Protein AF-A0A4V5NL14-F1 (afdb_monomer)

Solvent-accessible surface area (backbone atoms only — not comparable to full-atom values): 10496 Å² total; per-residue (Å²): 114,67,67,58,53,54,49,48,46,49,54,73,48,62,71,91,40,89,54,54,44,83,67,44,75,57,70,39,48,72,40,75,47,45,22,31,80,62,39,44,79,27,84,90,42,71,53,60,59,36,52,40,50,52,52,39,51,53,26,52,73,70,76,41,82,57,61,88,47,50,68,56,53,48,44,54,74,69,48,73,92,47,50,46,70,46,73,37,75,54,94,54,35,40,35,40,35,39,47,79,12,32,29,41,39,33,60,68,46,65,69,52,50,50,54,52,34,53,54,40,44,49,53,48,50,54,51,45,61,75,70,46,67,96,83,70,68,88,65,86,77,71,76,89,60,100,59,75,62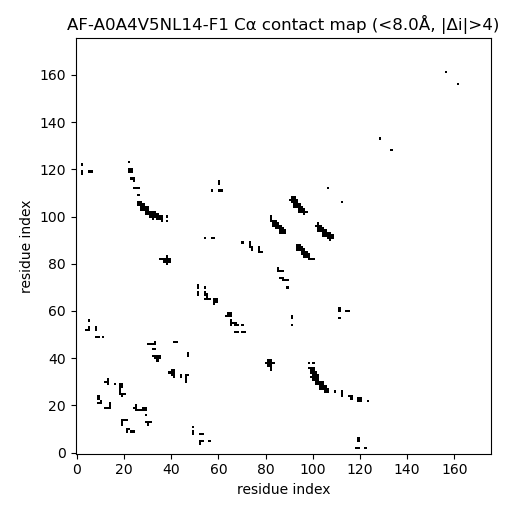,92,64,74,81,78,75,77,72,54,66,73,57,50,51,50,55,56,68,69,54,79,74,65,89,82,80,128

Secondary structure (DSSP, 8-state):
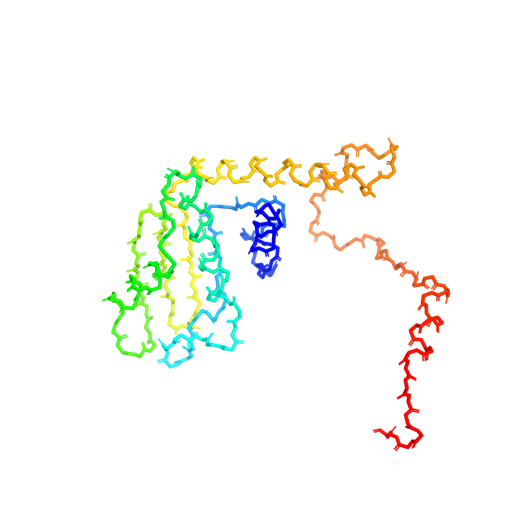-HHHHHHHHHHTS-TTSTT--SSS--SEEEETTSB-TTSSB-TTSTHHHHHHHHHHHHHHHTTPPP-TTHHHHHHHHH--SSS--EEEE-SSEEEEE-TTS-EEEEES-HHHHHHHHHHHHHHHHHHHHHHS-TT--GGGGS---SSPPSS----PPPHHHHHHHHHH----TT--

pLDDT: mean 74.05, std 17.36, range [26.61, 95.94]

InterPro domains:
  IPR031339 Domain of unknown function DUF4942 [PF13708] (1-126)

Foldseek 3Di:
DLLVLLLCLLCPADPVDPCRDSQAHGQKGKQPQCDALFRHGDPVDCSLVSVQSVQCLLCVLVVHHRDRCPVVVQQVVQDDGGQAWTWGDDPFWIWIAHSNRMIMTGGPCVVSRVVSSVSSCVVVVVVCVVVDDPPDDPCVPPDPDPDDDPDPPPDPDPPVVVVVVVVVPPDDPDDD

Radius of gyration: 20.67 Å; Cα contacts (8 Å, |Δi|>4): 199; chains: 1; bounding box: 42×52×48 Å

Sequence (176 aa):
IFLRGLARAFSSLDRRFKSHDGFKVGSRIILDRLMSDMGTWNHRSDVEGALIDIERIFAMFDGEQPSPGGLRRAIEANRGWGARQSETETRYFKVRIFKNGNAHLWMQRPELVRKVNLKLAAYYGDALADAAPADCGPDIFKTRSNVPAKDLAFYPTPAAVAELALKELYCRSGMR

Mean predicted aligned error: 13.79 Å

Structure (mmCIF, N/CA/C/O backbone):
data_AF-A0A4V5NL14-F1
#
_entry.id   AF-A0A4V5NL14-F1
#
loop_
_atom_site.group_PDB
_atom_site.id
_atom_site.type_symbol
_atom_site.label_atom_id
_atom_site.label_alt_id
_atom_site.label_comp_id
_atom_site.label_asym_id
_atom_site.label_entity_id
_atom_site.label_seq_id
_atom_site.pdbx_PDB_ins_code
_atom_site.Cartn_x
_atom_site.Cartn_y
_atom_site.Cartn_z
_atom_site.occupancy
_atom_site.B_iso_or_equiv
_atom_site.auth_seq_id
_atom_site.auth_comp_id
_atom_site.auth_asym_id
_atom_site.auth_atom_id
_atom_site.pdbx_PDB_model_num
ATOM 1 N N . ILE A 1 1 ? -19.608 0.758 1.348 1.00 56.03 1 ILE A N 1
ATOM 2 C CA . ILE A 1 1 ? -18.706 0.689 0.162 1.00 56.03 1 ILE A CA 1
ATOM 3 C C . ILE A 1 1 ? -17.245 0.981 0.541 1.00 56.03 1 ILE A C 1
ATOM 5 O O . ILE A 1 1 ? -16.398 0.136 0.286 1.00 56.03 1 ILE A O 1
ATOM 9 N N . PHE A 1 2 ? -16.945 2.099 1.217 1.00 62.44 2 PHE A N 1
ATOM 10 C CA . PHE A 1 2 ? -15.578 2.499 1.611 1.00 62.44 2 PHE A CA 1
ATOM 11 C C . PHE A 1 2 ? -14.801 1.467 2.458 1.00 62.44 2 PHE A C 1
ATOM 13 O O . PHE A 1 2 ? -13.698 1.085 2.081 1.00 62.44 2 PHE A O 1
ATOM 20 N N . LEU A 1 3 ? -15.384 0.953 3.552 1.00 67.12 3 LEU A N 1
ATOM 21 C CA . LEU A 1 3 ? -14.726 -0.043 4.422 1.00 67.12 3 LEU A CA 1
ATOM 22 C C . LEU A 1 3 ? -14.395 -1.355 3.695 1.00 67.12 3 LEU A C 1
ATOM 24 O O . LEU A 1 3 ? -13.393 -1.993 3.992 1.00 67.12 3 LEU A O 1
ATOM 28 N N . ARG A 1 4 ? -15.191 -1.724 2.687 1.00 67.56 4 ARG A N 1
ATOM 29 C CA . ARG A 1 4 ? -14.941 -2.906 1.854 1.00 67.56 4 ARG A CA 1
ATOM 30 C C . ARG A 1 4 ? -13.733 -2.704 0.941 1.00 67.56 4 ARG A C 1
ATOM 32 O O . ARG A 1 4 ? -12.944 -3.624 0.774 1.00 67.56 4 ARG A O 1
ATOM 39 N N . GLY A 1 5 ? -13.573 -1.502 0.379 1.00 67.06 5 GLY A N 1
ATOM 40 C CA . GLY A 1 5 ? -12.378 -1.123 -0.384 1.00 67.06 5 GLY A CA 1
ATOM 41 C C . GLY A 1 5 ? -11.128 -1.066 0.497 1.00 67.06 5 GLY A C 1
ATOM 42 O O . GLY A 1 5 ? -10.081 -1.564 0.102 1.00 67.06 5 GLY A O 1
ATOM 43 N N . LEU A 1 6 ? -11.273 -0.552 1.722 1.00 69.19 6 LEU A N 1
ATOM 44 C CA . LEU A 1 6 ? -10.237 -0.556 2.756 1.00 69.19 6 LEU A CA 1
ATOM 45 C C . LEU A 1 6 ? -9.776 -1.979 3.090 1.00 69.19 6 LEU A C 1
ATOM 47 O O . LEU A 1 6 ? -8.592 -2.286 2.988 1.00 69.19 6 LEU A O 1
ATOM 51 N N . ALA A 1 7 ? -10.718 -2.855 3.442 1.00 69.44 7 ALA A N 1
ATOM 52 C CA . ALA A 1 7 ? -10.438 -4.249 3.754 1.00 69.44 7 ALA A CA 1
ATOM 53 C C . ALA A 1 7 ? -9.808 -4.970 2.556 1.00 69.44 7 ALA A C 1
ATOM 55 O O . ALA A 1 7 ? -8.785 -5.621 2.730 1.00 69.44 7 ALA A O 1
ATOM 56 N N . ARG A 1 8 ? -10.342 -4.778 1.339 1.00 75.00 8 ARG A N 1
ATOM 57 C CA . ARG A 1 8 ? -9.808 -5.380 0.108 1.00 75.00 8 ARG A CA 1
ATOM 58 C C . ARG A 1 8 ? -8.362 -4.968 -0.166 1.00 75.00 8 ARG A C 1
ATOM 60 O O . ARG A 1 8 ? -7.552 -5.838 -0.462 1.00 75.00 8 ARG A O 1
ATOM 67 N N . ALA A 1 9 ? -8.040 -3.678 -0.046 1.00 71.44 9 ALA A N 1
ATOM 68 C CA . ALA A 1 9 ? -6.697 -3.161 -0.311 1.00 71.44 9 ALA A CA 1
ATOM 69 C C . ALA A 1 9 ? -5.638 -3.757 0.633 1.00 71.44 9 ALA A C 1
ATOM 71 O O . ALA A 1 9 ? -4.504 -3.995 0.224 1.00 71.44 9 ALA A O 1
ATOM 72 N N . PHE A 1 10 ? -6.001 -4.031 1.891 1.00 71.44 10 PHE A N 1
ATOM 73 C CA . PHE A 1 10 ? -5.085 -4.647 2.856 1.00 71.44 10 PHE A CA 1
ATOM 74 C C . PHE A 1 10 ? -5.111 -6.180 2.827 1.00 71.44 10 PHE A C 1
ATOM 76 O O . PHE A 1 10 ? -4.067 -6.812 3.019 1.00 71.44 10 PHE A O 1
ATOM 83 N N . SER A 1 11 ? -6.262 -6.797 2.550 1.00 68.19 11 SER A N 1
ATOM 84 C CA . SER A 1 11 ? -6.387 -8.253 2.440 1.00 68.19 11 SER A CA 1
ATOM 85 C C . SER A 1 11 ? -5.692 -8.796 1.191 1.00 68.19 11 SER A C 1
ATOM 87 O O . SER A 1 11 ? -5.198 -9.917 1.223 1.00 68.19 11 SER A O 1
ATOM 89 N N . SER A 1 12 ? -5.605 -8.006 0.113 1.00 69.38 12 SER A N 1
ATOM 90 C CA . SER A 1 12 ? -4.882 -8.378 -1.111 1.00 69.38 12 SER A CA 1
ATOM 91 C C . SER A 1 12 ? -3.358 -8.317 -0.972 1.00 69.38 12 SER A C 1
ATOM 93 O O . SER A 1 12 ? -2.648 -8.737 -1.883 1.00 69.38 12 SER A O 1
ATOM 95 N N . LEU A 1 13 ? -2.830 -7.790 0.140 1.00 73.19 13 LEU A N 1
ATOM 96 C CA . LEU A 1 13 ? -1.388 -7.754 0.373 1.00 73.19 13 LEU A CA 1
ATOM 97 C C . LEU A 1 13 ? -0.829 -9.163 0.589 1.00 73.19 13 LEU A C 1
ATOM 99 O O . LEU A 1 13 ? -1.378 -9.958 1.357 1.00 73.19 13 LEU A O 1
ATOM 103 N N . ASP A 1 14 ? 0.316 -9.431 -0.036 1.00 67.62 14 ASP A N 1
ATOM 104 C CA . ASP A 1 14 ? 0.961 -10.742 -0.049 1.00 67.62 14 ASP A CA 1
ATOM 105 C C . ASP A 1 14 ? 1.315 -11.233 1.364 1.00 67.62 14 ASP A C 1
ATOM 107 O O . ASP A 1 14 ? 2.183 -10.688 2.048 1.00 67.62 14 ASP A O 1
ATOM 111 N N . ARG A 1 15 ? 0.652 -12.301 1.805 1.00 72.50 15 ARG A N 1
ATOM 112 C CA . ARG A 1 15 ? 0.773 -12.848 3.161 1.00 72.50 15 ARG A CA 1
ATOM 113 C C . ARG A 1 15 ? 2.143 -13.459 3.471 1.00 72.50 15 ARG A C 1
ATOM 115 O O . ARG A 1 15 ? 2.426 -13.705 4.640 1.00 72.50 15 ARG A O 1
ATOM 122 N N . ARG A 1 16 ? 3.011 -13.669 2.473 1.00 70.75 16 ARG A N 1
ATOM 123 C CA . ARG A 1 16 ? 4.385 -14.166 2.684 1.00 70.75 16 ARG A CA 1
ATOM 124 C C . ARG A 1 16 ? 5.243 -13.188 3.492 1.00 70.75 16 ARG A C 1
ATOM 126 O O . ARG A 1 16 ? 6.238 -13.588 4.094 1.00 70.75 16 ARG A O 1
ATOM 133 N N . PHE A 1 17 ? 4.873 -11.908 3.535 1.00 58.75 17 PHE A N 1
ATOM 134 C CA . PHE A 1 17 ? 5.612 -10.898 4.282 1.00 58.75 17 PHE A CA 1
ATOM 135 C C . PHE A 1 17 ? 5.110 -10.754 5.720 1.00 58.75 17 PHE A C 1
ATOM 137 O O . PHE A 1 17 ? 3.965 -10.385 5.960 1.00 58.75 17 PHE A O 1
ATOM 144 N N . LYS A 1 18 ? 6.017 -10.911 6.695 1.00 61.91 18 LYS A N 1
ATOM 145 C CA . LYS A 1 18 ? 5.731 -10.773 8.140 1.00 61.91 18 LYS A CA 1
ATOM 146 C C . LYS A 1 18 ? 5.087 -9.433 8.533 1.00 61.91 18 LYS A C 1
ATOM 148 O O . LYS A 1 18 ? 4.412 -9.353 9.555 1.00 61.91 18 LYS A O 1
ATOM 153 N N . SER A 1 19 ? 5.330 -8.369 7.765 1.00 59.47 19 SER A N 1
ATOM 154 C CA . SER A 1 19 ? 4.749 -7.040 8.003 1.00 59.47 19 SER A CA 1
ATOM 155 C C . SER A 1 19 ? 3.276 -6.934 7.610 1.00 59.47 19 SER A C 1
ATOM 157 O O . SER A 1 19 ? 2.628 -5.958 7.979 1.00 59.47 19 SER A O 1
ATOM 159 N N . HIS A 1 20 ? 2.749 -7.904 6.866 1.00 67.75 20 HIS A N 1
ATOM 160 C CA . HIS A 1 20 ? 1.360 -7.920 6.452 1.00 67.75 20 HIS A CA 1
ATOM 161 C C . HIS A 1 20 ? 0.525 -8.698 7.464 1.00 67.75 20 HIS A C 1
ATOM 163 O O . HIS A 1 20 ? 0.671 -9.906 7.627 1.00 67.75 20 HIS A O 1
ATOM 169 N N . ASP A 1 21 ? -0.400 -7.998 8.115 1.00 63.94 21 ASP A N 1
ATOM 170 C CA . ASP A 1 21 ? -1.419 -8.578 8.988 1.00 63.94 21 ASP A CA 1
ATOM 171 C C . ASP A 1 21 ? -2.781 -8.487 8.276 1.00 63.94 21 ASP A C 1
ATOM 173 O O . ASP A 1 21 ? -2.977 -7.619 7.424 1.00 63.94 21 ASP A O 1
ATOM 177 N N . GLY A 1 22 ? -3.612 -9.524 8.403 1.00 62.47 22 GLY A N 1
ATOM 178 C CA . GLY A 1 22 ? -4.880 -9.615 7.663 1.00 62.47 22 GLY A CA 1
ATOM 179 C C . GLY A 1 22 ? -5.932 -8.668 8.237 1.00 62.47 22 GLY A C 1
ATOM 180 O O . GLY A 1 22 ? -6.877 -8.283 7.551 1.00 62.47 22 GLY A O 1
ATOM 181 N N . PHE A 1 23 ? -5.717 -8.257 9.485 1.00 63.97 23 PHE A N 1
ATOM 182 C CA . PHE A 1 23 ? -6.678 -7.543 10.309 1.00 63.97 23 PHE A CA 1
ATOM 183 C C . PHE A 1 23 ? -6.223 -6.122 10.646 1.00 63.97 23 PHE A C 1
ATOM 185 O O . PHE A 1 23 ? -7.048 -5.279 10.991 1.00 63.97 23 PHE A O 1
ATOM 192 N N . LYS A 1 24 ? -4.920 -5.829 10.528 1.00 67.81 24 LYS A N 1
ATOM 193 C CA . LYS A 1 24 ? -4.362 -4.49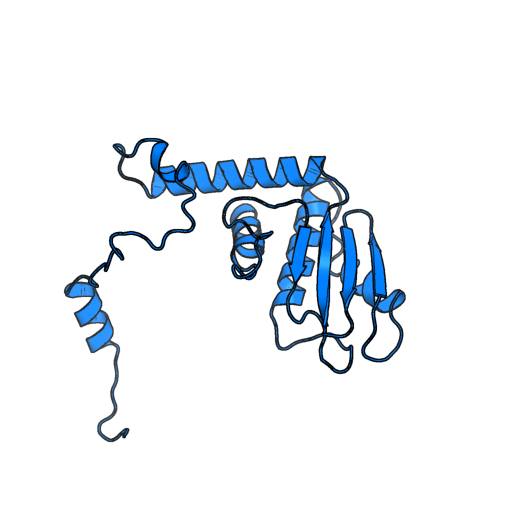7 10.794 1.00 67.81 24 LYS A CA 1
ATOM 194 C C . LYS A 1 24 ? -3.297 -4.072 9.792 1.00 67.81 24 LYS A C 1
ATOM 196 O O . LYS A 1 24 ? -2.552 -4.872 9.232 1.00 67.81 24 LYS A O 1
ATOM 201 N N . VAL A 1 25 ? -3.163 -2.766 9.655 1.00 72.62 25 VAL A N 1
ATOM 202 C CA . VAL A 1 25 ? -2.086 -2.095 8.939 1.00 72.62 25 VAL A CA 1
ATOM 203 C C . VAL A 1 25 ? -0.903 -1.930 9.888 1.00 72.62 25 VAL A C 1
ATOM 205 O O . VAL A 1 25 ? -1.032 -1.345 10.968 1.00 72.62 25 VAL A O 1
ATOM 208 N N . GLY A 1 26 ? 0.246 -2.488 9.500 1.00 73.38 26 GLY A N 1
ATOM 209 C CA . GLY A 1 26 ? 1.519 -2.286 10.195 1.00 73.38 26 GLY A CA 1
ATOM 210 C C . GLY A 1 26 ? 2.124 -0.908 9.912 1.00 73.38 26 GLY A C 1
ATOM 211 O O . GLY A 1 26 ? 1.491 -0.071 9.290 1.00 73.38 26 GLY A O 1
ATOM 212 N N . SER A 1 27 ? 3.373 -0.680 10.329 1.00 78.25 27 SER A N 1
ATOM 213 C CA . SER A 1 27 ? 4.137 0.545 10.015 1.00 78.25 27 SER A CA 1
ATOM 214 C C . SER A 1 27 ? 4.761 0.549 8.6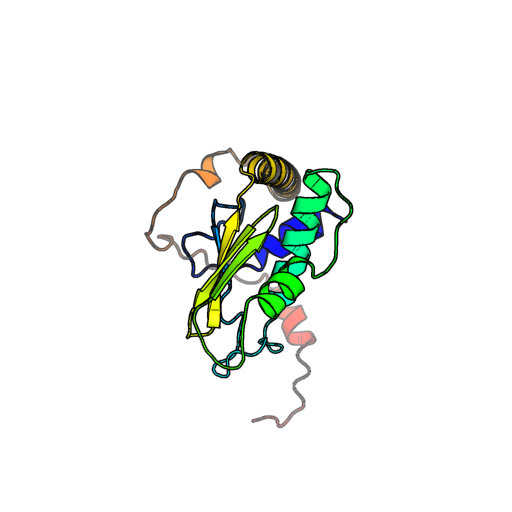13 1.00 78.25 27 SER A C 1
ATOM 216 O O . SER A 1 27 ? 5.319 1.556 8.171 1.00 78.25 27 SER A O 1
ATOM 218 N N . ARG A 1 28 ? 4.704 -0.593 7.917 1.00 85.88 28 ARG A N 1
ATOM 219 C CA . ARG A 1 28 ? 5.298 -0.794 6.598 1.00 85.88 28 ARG A CA 1
ATOM 220 C C . ARG A 1 28 ? 4.527 -1.835 5.797 1.00 85.88 28 ARG A C 1
ATOM 222 O O . ARG A 1 28 ? 4.153 -2.874 6.337 1.00 85.88 28 ARG A O 1
ATOM 229 N N . ILE A 1 29 ? 4.388 -1.587 4.502 1.00 86.06 29 ILE A N 1
ATOM 230 C CA . ILE A 1 29 ? 3.880 -2.523 3.498 1.00 86.06 29 ILE A CA 1
ATOM 231 C C . ILE A 1 29 ? 5.011 -2.875 2.531 1.00 86.06 29 ILE A C 1
ATOM 233 O O . ILE A 1 29 ? 5.845 -2.035 2.193 1.00 86.06 29 ILE A O 1
ATOM 237 N N . ILE A 1 30 ? 5.060 -4.135 2.116 1.00 85.69 30 ILE A N 1
ATOM 238 C CA . ILE A 1 30 ? 5.971 -4.636 1.091 1.00 85.69 30 ILE A CA 1
ATOM 239 C C . ILE A 1 30 ? 5.155 -4.913 -0.163 1.00 85.69 30 ILE A C 1
ATOM 241 O O . ILE A 1 30 ? 4.195 -5.671 -0.145 1.00 85.69 30 ILE A O 1
ATOM 245 N N . LEU A 1 31 ? 5.544 -4.300 -1.266 1.00 87.69 31 LEU A N 1
ATOM 246 C CA . LEU A 1 31 ? 4.923 -4.490 -2.563 1.00 87.69 31 LEU A CA 1
ATOM 247 C C . LEU A 1 31 ? 5.888 -5.320 -3.413 1.00 87.69 31 LEU A C 1
ATOM 249 O O . LEU A 1 31 ? 6.954 -4.837 -3.804 1.00 87.69 31 LEU A O 1
ATOM 253 N N . ASP A 1 32 ? 5.547 -6.591 -3.627 1.00 87.31 32 ASP A N 1
ATOM 254 C CA . ASP A 1 32 ? 6.331 -7.506 -4.461 1.00 87.31 32 ASP A CA 1
ATOM 255 C C . ASP A 1 32 ? 6.167 -7.140 -5.936 1.00 87.31 32 ASP A C 1
ATOM 257 O O . ASP A 1 32 ? 5.044 -6.946 -6.401 1.00 87.31 32 ASP A O 1
ATOM 261 N N . ARG A 1 33 ? 7.283 -7.057 -6.670 1.00 89.12 33 ARG A N 1
ATOM 262 C CA . ARG A 1 33 ? 7.296 -6.782 -8.117 1.00 89.12 33 ARG A CA 1
ATOM 263 C C . ARG A 1 33 ? 6.438 -5.572 -8.516 1.00 89.12 33 ARG A C 1
ATOM 265 O O . ARG A 1 33 ? 5.679 -5.649 -9.483 1.00 89.12 33 ARG A O 1
ATOM 272 N N . LEU A 1 34 ? 6.557 -4.460 -7.780 1.00 91.06 34 LEU A N 1
ATOM 273 C CA . LEU A 1 34 ? 5.959 -3.169 -8.159 1.00 91.06 34 LEU A CA 1
ATOM 274 C C . LEU A 1 34 ? 6.510 -2.698 -9.513 1.00 91.06 34 LEU A C 1
ATOM 276 O O . LEU A 1 34 ? 5.796 -2.124 -10.333 1.00 91.06 34 LEU A O 1
ATOM 280 N N . MET A 1 35 ? 7.793 -2.972 -9.741 1.00 92.50 35 MET A N 1
ATOM 281 C CA . MET A 1 35 ? 8.492 -2.681 -10.986 1.00 92.50 35 MET A CA 1
ATOM 282 C C . MET A 1 35 ? 8.966 -3.978 -11.640 1.00 92.50 35 MET A C 1
ATOM 284 O O . MET A 1 35 ? 9.198 -4.979 -10.963 1.00 92.50 35 MET A O 1
ATOM 288 N N . SER A 1 36 ? 9.100 -3.950 -12.960 1.00 92.12 36 SER A N 1
ATOM 289 C CA . SER A 1 36 ? 9.668 -5.028 -13.761 1.00 92.12 36 SER A CA 1
ATOM 290 C C . SER A 1 36 ? 11.192 -5.091 -13.615 1.00 92.12 36 SER A C 1
ATOM 292 O O . SER A 1 36 ? 11.828 -4.141 -13.146 1.00 92.12 36 SER A O 1
ATOM 294 N N . ASP A 1 37 ? 11.793 -6.169 -14.120 1.00 90.25 37 ASP A N 1
ATOM 295 C CA . ASP A 1 37 ? 13.253 -6.323 -14.199 1.00 90.25 37 ASP A CA 1
ATOM 296 C C . ASP A 1 37 ? 13.923 -5.256 -15.082 1.00 90.25 37 ASP A C 1
ATOM 298 O O . ASP A 1 37 ? 15.117 -4.994 -14.954 1.00 90.25 37 ASP A O 1
ATOM 302 N N . MET A 1 38 ? 13.149 -4.596 -15.951 1.00 89.88 38 MET A N 1
ATOM 303 C CA . MET A 1 38 ? 13.600 -3.477 -16.786 1.00 89.88 38 MET A CA 1
ATOM 304 C C . MET A 1 38 ? 13.477 -2.124 -16.067 1.00 89.88 38 MET A C 1
ATOM 306 O O . MET A 1 38 ? 13.889 -1.094 -16.596 1.00 89.88 38 MET A O 1
ATOM 310 N N . GLY A 1 39 ? 12.925 -2.101 -14.850 1.00 89.38 39 GLY A N 1
ATOM 311 C CA . GLY A 1 39 ? 12.731 -0.895 -14.045 1.00 89.38 39 GLY A CA 1
ATOM 312 C C . GLY A 1 39 ? 11.484 -0.081 -14.390 1.00 89.38 39 GLY A C 1
ATOM 313 O O . GLY A 1 39 ? 11.313 0.998 -13.826 1.00 89.38 39 GLY A O 1
ATOM 314 N N . THR A 1 40 ? 10.621 -0.585 -15.272 1.00 91.25 40 THR A N 1
ATOM 315 C CA . THR A 1 40 ? 9.317 0.011 -15.603 1.00 91.25 40 THR A CA 1
ATOM 316 C C . THR A 1 40 ? 8.234 -0.458 -14.635 1.00 91.25 40 THR A C 1
ATOM 318 O O . THR A 1 40 ? 8.423 -1.453 -13.937 1.00 91.25 40 THR A O 1
ATOM 321 N N . TRP A 1 41 ? 7.085 0.218 -14.601 1.00 90.56 41 TRP A N 1
ATOM 322 C CA . TRP A 1 41 ? 5.921 -0.268 -13.857 1.00 90.56 41 TRP A CA 1
ATOM 323 C C . TRP A 1 41 ? 5.525 -1.674 -14.302 1.00 90.56 41 TRP A C 1
ATOM 325 O O . TRP A 1 41 ? 5.507 -1.994 -15.494 1.00 90.56 41 TRP A O 1
ATOM 335 N N . ASN A 1 42 ? 5.219 -2.532 -13.333 1.00 88.38 42 ASN A N 1
ATOM 336 C CA . ASN A 1 42 ? 4.785 -3.885 -13.625 1.00 88.38 42 ASN A CA 1
ATOM 337 C C . ASN A 1 42 ? 3.262 -3.948 -13.787 1.00 88.38 42 ASN A C 1
ATOM 339 O O . ASN A 1 42 ? 2.536 -4.214 -12.838 1.00 88.38 42 ASN A O 1
ATOM 343 N N . HIS A 1 43 ? 2.781 -3.7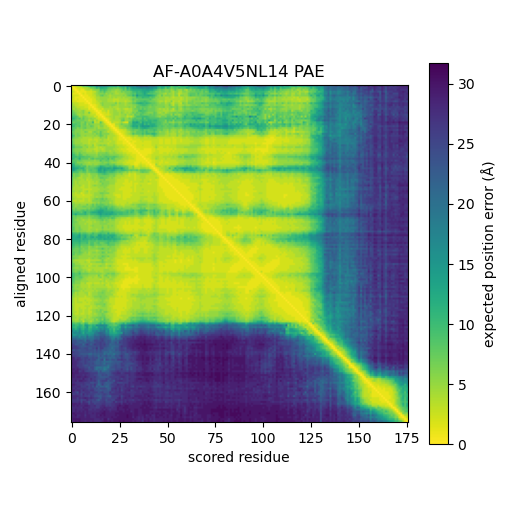78 -15.016 1.00 83.00 43 HIS A N 1
ATOM 344 C CA . HIS A 1 43 ? 1.346 -3.840 -15.322 1.00 83.00 43 HIS A CA 1
ATOM 345 C C . HIS A 1 43 ? 0.744 -5.255 -15.267 1.00 83.00 43 HIS A C 1
ATOM 347 O O . HIS A 1 43 ? -0.457 -5.415 -15.455 1.00 83.00 43 HIS A O 1
ATOM 353 N N . ARG A 1 44 ? 1.556 -6.298 -15.032 1.00 73.50 44 ARG A N 1
ATOM 354 C CA . ARG A 1 44 ? 1.064 -7.675 -14.844 1.00 73.50 44 ARG A CA 1
ATOM 355 C C . ARG A 1 44 ? 0.654 -7.964 -13.398 1.00 73.50 44 ARG A C 1
ATOM 357 O O . ARG A 1 44 ? 0.239 -9.083 -13.110 1.00 73.50 44 ARG A O 1
ATOM 364 N N . SER A 1 45 ? 0.838 -7.013 -12.484 1.00 70.50 45 SER A N 1
ATOM 365 C CA . SER A 1 45 ? 0.469 -7.156 -11.081 1.00 70.50 45 SER A CA 1
ATOM 366 C C . SER A 1 45 ? -0.524 -6.064 -10.677 1.00 70.50 45 SER A C 1
ATOM 368 O O . SER A 1 45 ? -0.347 -4.893 -11.000 1.00 70.50 45 SER A O 1
ATOM 370 N N . ASP A 1 46 ? -1.549 -6.425 -9.900 1.00 76.56 46 ASP A N 1
ATOM 371 C CA . ASP A 1 46 ? -2.539 -5.469 -9.361 1.00 76.56 46 ASP A CA 1
ATOM 372 C C . ASP A 1 46 ? -1.969 -4.582 -8.231 1.00 76.56 46 ASP A C 1
ATOM 374 O O . ASP A 1 46 ? -2.687 -3.879 -7.517 1.00 76.56 46 ASP A O 1
ATOM 378 N N . VAL A 1 47 ? -0.650 -4.615 -8.044 1.00 80.81 47 VAL A N 1
ATOM 379 C CA . VAL A 1 47 ? 0.074 -3.956 -6.956 1.00 80.81 47 VAL A CA 1
ATOM 380 C C . VAL A 1 47 ? 0.012 -2.433 -7.099 1.00 80.81 47 VAL A C 1
ATOM 382 O O . VAL A 1 47 ? -0.074 -1.726 -6.095 1.00 80.81 47 VAL A O 1
ATOM 385 N N . GLU A 1 48 ? -0.011 -1.920 -8.334 1.00 82.38 48 GLU A N 1
ATOM 386 C CA . GLU A 1 48 ? -0.237 -0.495 -8.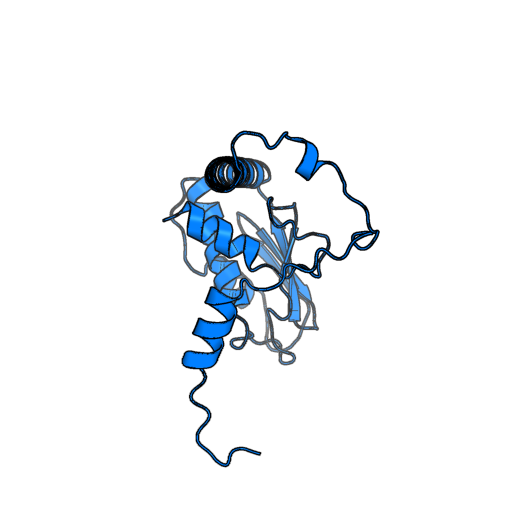607 1.00 82.38 48 GLU A CA 1
ATOM 387 C C . GLU A 1 48 ? -1.624 -0.047 -8.115 1.00 82.38 48 GLU A C 1
ATOM 389 O O . GLU A 1 48 ? -1.743 0.985 -7.454 1.00 82.38 48 GLU A O 1
ATOM 394 N N . GLY A 1 49 ? -2.661 -0.853 -8.364 1.00 82.12 49 GLY A N 1
ATOM 395 C CA . GLY A 1 49 ? -4.017 -0.583 -7.884 1.00 82.12 49 GLY A CA 1
ATOM 396 C C . GLY A 1 49 ? -4.079 -0.520 -6.358 1.00 82.12 49 GLY A C 1
ATOM 397 O O . GLY A 1 49 ? -4.618 0.436 -5.803 1.00 82.12 49 GLY A O 1
ATOM 398 N N . ALA A 1 50 ? -3.436 -1.474 -5.676 1.00 80.56 50 ALA A N 1
ATOM 399 C CA . ALA A 1 50 ? -3.337 -1.468 -4.217 1.00 80.56 50 ALA A CA 1
ATOM 400 C C . ALA A 1 50 ? -2.641 -0.200 -3.686 1.00 80.56 50 ALA A C 1
ATOM 402 O O . ALA A 1 50 ? -3.092 0.387 -2.703 1.00 80.56 50 ALA A O 1
ATOM 403 N N . LEU A 1 51 ? -1.573 0.258 -4.349 1.00 84.69 51 LEU A N 1
ATOM 404 C CA . LEU A 1 51 ? -0.859 1.484 -3.986 1.00 84.69 51 LEU A CA 1
ATOM 405 C C . LEU A 1 51 ? -1.746 2.734 -4.125 1.00 84.69 51 LEU A C 1
ATOM 407 O O . LEU A 1 51 ? -1.788 3.553 -3.205 1.00 84.69 51 LEU A O 1
ATOM 411 N N . ILE A 1 52 ? -2.493 2.852 -5.227 1.00 85.38 52 ILE A N 1
ATOM 412 C CA . ILE A 1 52 ? -3.440 3.957 -5.453 1.00 85.38 52 ILE A CA 1
ATOM 413 C C . ILE A 1 52 ? -4.572 3.924 -4.419 1.00 85.38 52 ILE A C 1
ATOM 415 O O . ILE A 1 52 ? -4.938 4.963 -3.866 1.00 85.38 52 ILE A O 1
ATOM 419 N N . ASP A 1 53 ? -5.116 2.743 -4.122 1.00 85.56 53 ASP A N 1
ATOM 420 C CA . ASP A 1 53 ? -6.175 2.590 -3.126 1.00 85.56 53 ASP A CA 1
ATOM 421 C C . ASP A 1 53 ? -5.695 3.010 -1.731 1.00 85.56 53 ASP A C 1
ATOM 423 O O . ASP A 1 53 ? -6.389 3.778 -1.057 1.00 85.56 53 ASP A O 1
ATOM 427 N N . ILE A 1 54 ? -4.500 2.568 -1.317 1.00 85.31 54 ILE A N 1
ATOM 428 C CA . ILE A 1 54 ? -3.882 2.943 -0.036 1.00 85.31 54 ILE A CA 1
ATOM 429 C C . ILE A 1 54 ? -3.677 4.460 0.042 1.00 85.31 54 ILE A C 1
ATOM 431 O O . ILE A 1 54 ? -4.044 5.072 1.046 1.00 85.31 54 ILE A O 1
ATOM 435 N N . GLU A 1 55 ? -3.144 5.089 -1.006 1.00 88.62 55 GLU A N 1
ATOM 436 C CA . GLU A 1 55 ? -2.980 6.545 -1.050 1.00 88.62 55 GLU A CA 1
ATOM 437 C C . GLU A 1 55 ? -4.314 7.271 -0.886 1.00 88.62 55 GLU A C 1
ATOM 439 O O . GLU A 1 55 ? -4.446 8.173 -0.052 1.00 88.62 55 GLU A O 1
ATOM 444 N N . ARG A 1 56 ? -5.333 6.816 -1.616 1.00 88.62 56 ARG A N 1
ATOM 445 C CA . ARG A 1 56 ? -6.676 7.386 -1.558 1.00 88.62 56 ARG A CA 1
ATOM 446 C C . ARG A 1 56 ? -7.272 7.297 -0.152 1.00 88.62 56 ARG A C 1
ATOM 448 O O . ARG A 1 56 ? -7.891 8.249 0.318 1.00 88.62 56 ARG A O 1
ATOM 455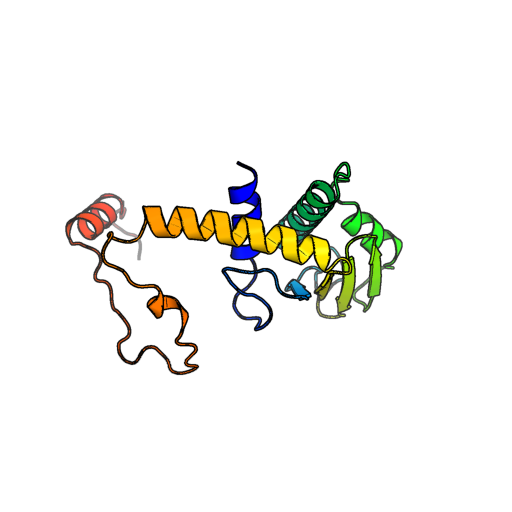 N N . ILE A 1 57 ? -7.089 6.164 0.522 1.00 86.88 57 ILE A N 1
ATOM 456 C CA . ILE A 1 57 ? -7.541 5.941 1.899 1.00 86.88 57 ILE A CA 1
ATOM 457 C C . ILE A 1 57 ? -6.884 6.944 2.849 1.00 86.88 57 ILE A C 1
ATOM 459 O O . ILE A 1 57 ? -7.588 7.593 3.621 1.00 86.88 57 ILE A O 1
ATOM 463 N N . PHE A 1 58 ? -5.560 7.094 2.793 1.00 89.38 58 PHE A N 1
ATOM 464 C CA . PHE A 1 58 ? -4.843 7.992 3.701 1.00 89.38 58 PHE A CA 1
ATOM 465 C C . PHE A 1 58 ? -5.260 9.452 3.511 1.00 89.38 58 PHE A C 1
ATOM 467 O O . PHE A 1 58 ? -5.523 10.122 4.508 1.00 89.38 58 PHE A O 1
ATOM 474 N N . ALA A 1 59 ? -5.420 9.907 2.265 1.00 90.25 59 ALA A N 1
ATOM 475 C CA . ALA A 1 59 ? -5.926 11.248 1.974 1.00 90.25 59 ALA A CA 1
ATOM 476 C C . ALA A 1 59 ? -7.312 11.486 2.597 1.00 90.25 59 ALA A C 1
ATOM 478 O O . ALA A 1 59 ? -7.507 12.458 3.326 1.00 90.25 59 ALA A O 1
ATOM 479 N N . MET A 1 60 ? -8.242 10.539 2.425 1.00 88.69 60 MET A N 1
ATOM 480 C CA . MET A 1 60 ? -9.583 10.643 3.013 1.00 88.69 60 MET A CA 1
ATOM 481 C C . MET A 1 60 ? -9.562 10.722 4.549 1.00 88.69 60 MET A C 1
ATOM 483 O O . MET A 1 60 ? -10.306 11.505 5.135 1.00 88.69 60 MET A O 1
ATOM 487 N N . PHE A 1 61 ? -8.715 9.938 5.225 1.00 87.81 61 PHE A N 1
ATOM 488 C CA . PHE A 1 61 ? -8.606 9.968 6.695 1.00 87.81 61 PHE A CA 1
ATOM 489 C C . PHE A 1 61 ? -7.936 11.233 7.248 1.00 87.81 61 PHE A C 1
ATOM 491 O O . PHE A 1 61 ? -8.085 11.539 8.442 1.00 87.81 61 PHE A O 1
ATOM 498 N N . ASP A 1 62 ? -7.195 11.940 6.401 1.00 90.88 62 ASP A N 1
ATOM 499 C CA . ASP A 1 62 ? -6.583 13.232 6.701 1.00 90.88 62 ASP A CA 1
ATOM 500 C C . ASP A 1 62 ? -7.502 14.415 6.342 1.00 90.88 62 ASP A C 1
ATOM 502 O O . ASP A 1 62 ? -7.148 15.555 6.610 1.00 90.88 62 ASP A O 1
ATOM 506 N N . GLY A 1 63 ? -8.693 14.153 5.782 1.00 90.06 63 GLY A N 1
ATOM 507 C CA . GLY A 1 63 ? -9.643 15.188 5.353 1.00 90.06 63 GLY A CA 1
ATOM 508 C C . GLY A 1 63 ? -9.271 15.864 4.031 1.00 90.06 63 GLY A C 1
ATOM 509 O O . GLY A 1 63 ? -9.812 16.915 3.704 1.00 90.06 63 GLY A O 1
ATOM 510 N N . GLU A 1 64 ? -8.355 15.267 3.275 1.00 89.88 64 GLU A N 1
ATOM 511 C CA . GLU A 1 64 ? -7.825 15.808 2.028 1.00 89.88 64 GLU A CA 1
ATOM 512 C C . GLU A 1 64 ? -8.526 15.197 0.819 1.00 89.88 64 GLU A C 1
ATOM 514 O O . GLU A 1 64 ? -8.977 14.047 0.848 1.00 89.88 64 GLU A O 1
ATOM 519 N N . GLN A 1 65 ? -8.573 15.949 -0.283 1.00 85.75 65 GLN A N 1
ATOM 520 C CA . GLN A 1 65 ? -9.028 15.387 -1.549 1.00 85.75 65 GLN A CA 1
ATOM 521 C C . GLN A 1 65 ? -7.979 14.398 -2.070 1.00 85.75 65 GLN A C 1
ATOM 523 O O . GLN A 1 65 ? -6.819 14.778 -2.257 1.00 85.75 65 GLN A O 1
ATOM 528 N N . PRO A 1 66 ? -8.348 13.130 -2.325 1.00 80.94 66 PRO A N 1
ATOM 529 C CA . PRO A 1 66 ? -7.416 12.185 -2.908 1.00 80.94 66 PRO A CA 1
ATOM 530 C C . PRO A 1 66 ? -6.941 12.672 -4.273 1.00 80.94 66 PRO A C 1
ATOM 532 O O . PRO A 1 66 ? -7.760 13.025 -5.115 1.00 80.94 66 PRO A O 1
ATOM 535 N N . SER A 1 67 ? -5.631 12.632 -4.503 1.00 80.31 67 SER A N 1
ATOM 536 C CA . SER A 1 67 ? -5.033 12.826 -5.824 1.00 80.31 67 SER A CA 1
ATOM 537 C C . SER A 1 67 ? -4.677 11.450 -6.389 1.00 80.31 67 SER A C 1
ATOM 539 O O . SER A 1 67 ? -3.665 10.877 -5.976 1.00 80.31 67 SER A O 1
ATOM 541 N N . PRO A 1 68 ? -5.511 10.851 -7.263 1.00 74.38 68 PRO A N 1
ATOM 542 C CA . PRO A 1 68 ? -5.262 9.503 -7.756 1.00 74.38 68 PRO A CA 1
ATOM 543 C C . PRO A 1 68 ? -3.926 9.438 -8.502 1.00 74.38 68 PRO A C 1
ATOM 545 O O . PRO A 1 68 ? -3.717 10.146 -9.490 1.00 74.38 68 PRO A O 1
ATOM 548 N N . GLY A 1 69 ? -3.018 8.584 -8.026 1.00 81.88 69 GLY A N 1
ATOM 549 C CA . GLY A 1 69 ? -1.701 8.401 -8.632 1.00 81.88 69 GLY A CA 1
ATOM 550 C C . GLY A 1 69 ? -0.694 9.504 -8.298 1.00 81.88 69 GLY A C 1
ATOM 551 O O . GLY A 1 69 ? 0.329 9.599 -8.979 1.00 81.88 69 GLY A O 1
ATOM 552 N N . GLY A 1 70 ? -0.938 10.321 -7.268 1.00 88.25 70 GLY A N 1
ATOM 553 C CA . GLY A 1 70 ? 0.024 11.314 -6.783 1.00 88.25 70 GLY A CA 1
ATOM 554 C C . GLY A 1 70 ? 1.364 10.671 -6.418 1.00 88.25 70 GLY A C 1
ATOM 555 O O . GLY A 1 70 ? 2.417 11.100 -6.895 1.00 88.25 70 GLY A O 1
ATOM 556 N N . LEU A 1 71 ? 1.323 9.569 -5.669 1.00 89.06 71 LEU A N 1
ATOM 557 C CA . LEU A 1 71 ? 2.505 8.799 -5.300 1.00 89.06 71 LEU A CA 1
ATOM 558 C C . LEU A 1 71 ? 3.196 8.187 -6.522 1.00 89.06 71 LEU A C 1
ATOM 560 O O . LEU A 1 71 ? 4.423 8.212 -6.611 1.00 89.06 71 LEU A O 1
ATOM 564 N N . ARG A 1 72 ? 2.427 7.680 -7.490 1.00 90.56 72 ARG A N 1
ATOM 565 C CA . ARG A 1 72 ? 2.979 7.163 -8.749 1.00 90.56 72 ARG A CA 1
ATOM 566 C C . ARG A 1 72 ? 3.765 8.244 -9.493 1.00 90.56 72 ARG A C 1
ATOM 568 O O . ARG A 1 72 ? 4.908 8.001 -9.867 1.00 90.56 72 ARG A O 1
ATOM 575 N N . ARG A 1 73 ? 3.190 9.437 -9.657 1.00 91.25 73 ARG A N 1
ATOM 576 C CA . ARG A 1 73 ? 3.859 10.567 -10.324 1.00 91.25 73 ARG A CA 1
ATOM 577 C C . ARG A 1 73 ? 5.110 11.007 -9.571 1.00 91.25 73 ARG A C 1
ATOM 579 O O . ARG A 1 73 ? 6.122 11.295 -10.198 1.00 91.25 73 ARG A O 1
ATOM 586 N N . ALA A 1 74 ? 5.068 11.015 -8.238 1.00 92.38 74 ALA A N 1
ATOM 587 C CA . ALA A 1 74 ? 6.240 11.319 -7.419 1.00 92.38 74 ALA A CA 1
ATOM 588 C C . ALA A 1 74 ? 7.367 10.291 -7.629 1.00 92.38 74 ALA A C 1
ATOM 590 O O . ALA A 1 74 ? 8.531 10.670 -7.753 1.00 92.38 74 ALA A O 1
ATOM 591 N N . ILE A 1 75 ? 7.024 9.001 -7.720 1.00 92.56 75 ILE A N 1
ATOM 592 C CA . ILE A 1 75 ? 7.982 7.926 -8.017 1.00 92.56 75 ILE A CA 1
ATOM 593 C C . ILE A 1 75 ? 8.575 8.107 -9.419 1.00 92.56 75 ILE A C 1
ATOM 595 O O . ILE A 1 75 ? 9.789 8.003 -9.577 1.00 92.56 75 ILE A O 1
ATOM 599 N N . GLU A 1 76 ? 7.743 8.386 -10.425 1.00 91.44 76 GLU A N 1
ATOM 600 C CA . GLU A 1 76 ? 8.178 8.611 -11.811 1.00 91.44 76 GLU A CA 1
ATOM 601 C C . GLU A 1 76 ? 9.092 9.835 -11.937 1.00 91.44 76 GLU A C 1
ATOM 603 O O . GLU A 1 76 ? 10.118 9.755 -12.599 1.00 91.44 76 GLU A O 1
ATOM 608 N N . ALA A 1 77 ? 8.772 10.939 -11.258 1.00 91.19 77 ALA A N 1
ATOM 609 C CA . ALA A 1 77 ? 9.584 12.155 -11.280 1.00 91.19 77 ALA A CA 1
ATOM 610 C C . ALA A 1 77 ? 10.949 11.977 -10.595 1.00 91.19 77 ALA A C 1
ATOM 612 O O . ALA A 1 77 ? 11.925 12.621 -10.971 1.00 91.19 77 ALA A O 1
ATOM 613 N N . ASN A 1 78 ? 11.024 11.114 -9.578 1.00 89.44 78 ASN A N 1
ATOM 614 C CA . ASN A 1 78 ? 12.258 10.851 -8.841 1.00 89.44 78 ASN A CA 1
ATOM 615 C C . ASN A 1 78 ? 13.137 9.784 -9.523 1.00 89.44 78 ASN A C 1
ATOM 617 O O . ASN A 1 78 ? 14.360 9.783 -9.369 1.00 89.44 78 ASN A O 1
ATOM 621 N N . ARG A 1 79 ? 12.538 8.865 -10.289 1.00 88.12 79 ARG A N 1
ATOM 622 C CA . ARG A 1 79 ? 13.265 7.784 -10.963 1.00 88.12 79 ARG A CA 1
ATOM 623 C C . ARG A 1 79 ? 13.708 8.161 -12.371 1.00 88.12 79 ARG A C 1
ATOM 625 O O . ARG A 1 79 ? 12.923 8.576 -13.207 1.00 88.12 79 ARG A O 1
ATOM 632 N N . GLY A 1 80 ? 14.967 7.858 -12.681 1.00 84.19 80 GLY A N 1
ATOM 633 C CA . GLY A 1 80 ? 15.444 7.791 -14.066 1.00 84.19 80 GLY A CA 1
ATOM 634 C C . GLY A 1 80 ? 15.129 6.454 -14.759 1.00 84.19 80 GLY A C 1
ATOM 635 O O . GLY A 1 80 ? 14.585 5.528 -14.158 1.00 84.19 80 GLY A O 1
ATOM 636 N N . TRP A 1 81 ? 15.639 6.289 -15.983 1.00 85.19 81 TRP A N 1
ATOM 637 C CA . TRP A 1 81 ? 15.470 5.106 -16.847 1.00 85.19 81 TRP A CA 1
ATOM 638 C C . TRP A 1 81 ? 16.222 3.832 -16.429 1.00 85.19 81 TRP A C 1
ATOM 640 O O . TRP A 1 81 ? 17.442 3.873 -16.250 1.00 85.19 81 TRP A O 1
ATOM 650 N N . GLY A 1 82 ? 15.529 2.695 -16.349 1.00 90.38 82 GLY A N 1
ATOM 651 C CA . GLY A 1 82 ? 16.121 1.378 -16.080 1.00 90.38 82 GLY A CA 1
ATOM 652 C C . GLY A 1 82 ? 16.026 0.916 -14.620 1.00 90.38 82 GLY A C 1
ATOM 653 O O . GLY A 1 82 ? 15.705 1.690 -13.716 1.00 90.38 82 GLY A O 1
ATOM 654 N N . ALA A 1 83 ? 16.313 -0.367 -14.374 1.00 91.75 83 ALA A N 1
ATOM 655 C CA . ALA A 1 83 ? 16.218 -0.975 -13.047 1.00 91.75 83 ALA A CA 1
ATOM 656 C C . ALA A 1 83 ? 17.260 -0.415 -12.069 1.00 91.75 83 ALA A C 1
ATOM 658 O O . ALA A 1 83 ? 18.469 -0.621 -12.214 1.00 91.75 83 ALA A O 1
ATOM 659 N N . ARG A 1 84 ? 16.781 0.271 -11.027 1.00 92.75 84 ARG A N 1
ATOM 660 C CA . ARG A 1 84 ? 17.630 0.875 -9.994 1.00 92.75 84 ARG A CA 1
ATOM 661 C C . ARG A 1 84 ? 16.940 1.009 -8.651 1.00 92.75 84 ARG A C 1
ATOM 663 O O . ARG A 1 84 ? 15.719 0.908 -8.549 1.00 92.75 84 ARG A O 1
ATOM 670 N N . GLN A 1 85 ? 17.741 1.273 -7.624 1.00 94.44 85 GLN A N 1
ATOM 671 C CA . GLN A 1 85 ? 17.192 1.724 -6.355 1.00 94.44 85 GLN A CA 1
ATOM 672 C C . GLN A 1 85 ? 16.739 3.181 -6.462 1.00 94.44 85 GLN A C 1
ATOM 674 O O . GLN A 1 85 ? 17.376 3.977 -7.150 1.00 94.44 85 GLN A O 1
ATOM 679 N N . SER A 1 86 ? 15.644 3.513 -5.792 1.00 94.81 86 SER A N 1
ATOM 680 C CA . SER A 1 86 ? 15.159 4.887 -5.667 1.00 94.81 86 SER A CA 1
ATOM 681 C C . SER A 1 86 ? 14.416 5.063 -4.355 1.00 94.81 86 SER A C 1
ATOM 683 O O . SER A 1 86 ? 13.872 4.096 -3.812 1.00 94.81 86 SER A O 1
ATOM 685 N N . GLU A 1 87 ? 14.369 6.298 -3.877 1.00 95.94 87 GLU A N 1
ATOM 686 C CA . GLU A 1 87 ? 13.643 6.667 -2.673 1.00 95.94 87 GLU A CA 1
ATOM 687 C C . GLU A 1 87 ? 12.789 7.899 -2.955 1.00 95.94 87 GLU A C 1
ATOM 689 O O . GLU A 1 87 ? 13.252 8.876 -3.535 1.00 95.94 87 GLU A O 1
ATOM 694 N N . THR A 1 88 ? 11.516 7.829 -2.594 1.00 95.69 88 THR A N 1
ATOM 695 C CA . THR A 1 88 ? 10.535 8.880 -2.850 1.00 95.69 88 THR A CA 1
ATOM 696 C C . THR A 1 88 ? 9.744 9.117 -1.583 1.00 95.69 88 THR A C 1
ATOM 698 O O . THR A 1 88 ? 9.239 8.173 -0.977 1.00 95.69 88 THR A O 1
ATOM 701 N N . GLU A 1 89 ? 9.613 10.375 -1.193 1.00 94.44 89 GLU A N 1
ATOM 702 C CA . GLU A 1 89 ? 8.832 10.776 -0.031 1.00 94.44 89 GLU A CA 1
ATOM 703 C C . GLU A 1 89 ? 7.653 11.636 -0.477 1.00 94.44 89 GLU A C 1
ATOM 705 O O . GLU A 1 89 ? 7.774 12.517 -1.326 1.00 94.44 89 GLU A O 1
ATOM 710 N N . THR A 1 90 ? 6.488 11.347 0.087 1.00 92.50 90 THR A N 1
ATOM 711 C CA . THR A 1 90 ? 5.251 12.110 -0.071 1.00 92.50 90 THR A CA 1
ATOM 712 C C . THR A 1 90 ? 4.690 12.438 1.305 1.00 92.50 90 THR A C 1
ATOM 714 O O . THR A 1 90 ? 5.175 11.938 2.315 1.00 92.50 90 THR A O 1
ATOM 717 N N . ARG A 1 91 ? 3.611 13.222 1.370 1.00 90.88 91 ARG A N 1
ATOM 718 C CA . ARG A 1 91 ? 2.935 13.562 2.635 1.00 90.88 91 ARG A CA 1
ATOM 719 C C . ARG A 1 91 ? 2.625 12.349 3.522 1.00 90.88 91 ARG A C 1
ATOM 721 O O . ARG A 1 91 ? 2.705 12.442 4.744 1.00 90.88 91 ARG A O 1
ATOM 728 N N . TYR A 1 92 ? 2.234 11.230 2.916 1.00 91.38 92 TYR A N 1
ATOM 729 C CA . TYR A 1 92 ? 1.755 10.053 3.644 1.00 91.38 92 TYR A CA 1
ATOM 730 C C . TYR A 1 92 ? 2.779 8.931 3.716 1.00 91.38 92 TYR A C 1
ATOM 732 O O . TYR A 1 92 ? 2.742 8.134 4.658 1.00 91.38 92 TYR A O 1
ATOM 740 N N . PHE A 1 93 ? 3.684 8.855 2.740 1.00 93.12 93 PHE A N 1
ATOM 741 C CA . PHE A 1 93 ? 4.504 7.673 2.548 1.00 93.12 93 PHE A CA 1
ATOM 742 C C . PHE A 1 93 ? 5.955 7.999 2.252 1.00 93.12 93 PHE A C 1
ATOM 744 O O . PHE A 1 93 ? 6.261 8.953 1.546 1.00 93.12 93 PHE A O 1
ATOM 751 N N . LYS A 1 94 ? 6.837 7.140 2.746 1.00 94.88 94 LYS A N 1
ATOM 752 C CA . LYS A 1 94 ? 8.198 6.995 2.245 1.00 94.88 94 LYS A CA 1
ATOM 753 C C . LYS A 1 94 ? 8.250 5.693 1.461 1.00 94.88 94 LYS A C 1
ATOM 755 O O . LYS A 1 94 ? 7.824 4.655 1.968 1.00 94.88 94 LYS A O 1
ATOM 760 N N . VAL A 1 95 ? 8.734 5.737 0.228 1.00 94.88 95 VAL A N 1
ATOM 761 C 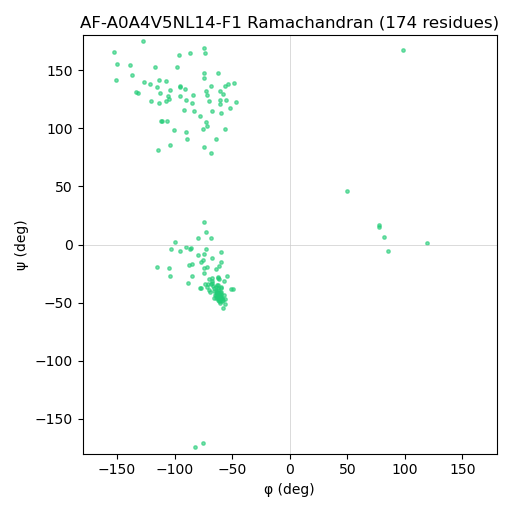CA . VAL A 1 95 ? 8.819 4.581 -0.666 1.00 94.88 95 VAL A CA 1
ATOM 762 C C . VAL A 1 95 ? 10.257 4.356 -1.053 1.00 94.88 95 VAL A C 1
ATOM 764 O O . VAL A 1 95 ? 10.880 5.234 -1.636 1.00 94.88 95 VAL A O 1
ATOM 767 N N . ARG A 1 96 ? 10.764 3.154 -0.795 1.00 95.38 96 ARG A N 1
ATOM 768 C CA . ARG A 1 96 ? 12.041 2.704 -1.343 1.00 95.38 96 ARG A CA 1
ATOM 769 C C . ARG A 1 96 ? 11.795 1.564 -2.300 1.00 95.38 96 ARG A C 1
ATOM 771 O O . ARG A 1 96 ? 11.257 0.533 -1.902 1.00 95.38 96 ARG A O 1
ATOM 778 N N . ILE A 1 97 ? 12.221 1.740 -3.540 1.00 95.19 97 ILE A N 1
ATOM 779 C CA . ILE A 1 97 ? 12.139 0.710 -4.568 1.00 95.19 97 ILE A CA 1
ATOM 780 C C . ILE A 1 97 ? 13.528 0.121 -4.755 1.00 95.19 97 ILE A C 1
ATOM 782 O O . ILE A 1 97 ? 14.513 0.850 -4.848 1.00 95.19 97 ILE A O 1
ATOM 786 N N . PHE A 1 98 ? 13.612 -1.202 -4.786 1.00 93.50 98 PHE A N 1
ATOM 787 C CA . PHE A 1 98 ? 14.851 -1.947 -4.946 1.00 93.50 98 PHE A CA 1
ATOM 788 C C . PHE A 1 98 ? 15.075 -2.332 -6.412 1.00 93.50 98 PHE A C 1
ATOM 790 O O . PHE A 1 98 ? 14.162 -2.314 -7.236 1.00 93.50 98 PHE A O 1
ATOM 797 N N . LYS A 1 99 ? 16.318 -2.698 -6.751 1.00 92.44 99 LYS A N 1
ATOM 798 C CA . LYS A 1 99 ? 16.705 -3.049 -8.128 1.00 92.44 99 LYS A CA 1
ATOM 799 C C . LYS A 1 99 ? 15.952 -4.275 -8.667 1.00 92.44 99 LYS A C 1
ATOM 801 O O . LYS A 1 99 ? 15.731 -4.354 -9.864 1.00 92.44 99 LYS A O 1
ATOM 806 N N . ASN A 1 100 ? 15.530 -5.181 -7.786 1.00 89.94 100 ASN A N 1
ATOM 807 C CA . ASN A 1 100 ? 14.721 -6.362 -8.115 1.00 89.94 100 ASN A CA 1
ATOM 808 C C . ASN A 1 100 ? 13.219 -6.059 -8.294 1.00 89.94 100 ASN A C 1
ATOM 810 O O . ASN A 1 100 ? 12.417 -6.979 -8.376 1.00 89.94 100 ASN A O 1
ATOM 814 N N . GLY A 1 101 ? 12.825 -4.784 -8.261 1.00 90.62 101 GLY A N 1
ATOM 815 C CA . GLY A 1 101 ? 11.452 -4.348 -8.488 1.00 90.62 101 GLY A CA 1
ATOM 816 C C . GLY A 1 101 ? 10.536 -4.364 -7.265 1.00 90.62 101 GLY A C 1
ATOM 817 O O . GLY A 1 101 ? 9.421 -3.845 -7.341 1.00 90.62 101 GLY A O 1
ATOM 818 N N . ASN A 1 102 ? 11.003 -4.869 -6.123 1.00 91.50 102 ASN A N 1
ATOM 819 C CA . ASN A 1 102 ? 10.246 -4.817 -4.873 1.00 91.50 102 ASN A CA 1
ATOM 820 C C . ASN A 1 102 ? 10.254 -3.404 -4.298 1.00 91.50 102 ASN A C 1
ATOM 822 O O . ASN A 1 102 ? 11.244 -2.680 -4.420 1.00 91.50 102 ASN A O 1
ATOM 826 N N . ALA A 1 103 ? 9.174 -3.023 -3.623 1.00 92.62 103 ALA A N 1
ATOM 827 C CA . ALA A 1 103 ? 9.075 -1.732 -2.962 1.00 92.62 103 ALA A CA 1
ATOM 828 C C . ALA A 1 103 ? 8.683 -1.876 -1.494 1.00 92.62 103 ALA A C 1
ATOM 830 O O . ALA A 1 103 ? 7.842 -2.689 -1.118 1.00 92.62 103 ALA A O 1
ATOM 831 N N . HIS A 1 104 ? 9.305 -1.063 -0.651 1.00 92.75 104 HIS A N 1
ATOM 832 C CA . HIS A 1 104 ? 8.916 -0.882 0.736 1.00 92.75 104 HIS A CA 1
ATOM 833 C C . HIS A 1 104 ? 8.217 0.462 0.875 1.00 92.75 104 HIS A C 1
ATOM 835 O O . HIS A 1 104 ? 8.775 1.492 0.509 1.00 92.75 104 HIS A O 1
ATOM 841 N N . LEU A 1 105 ? 7.009 0.422 1.421 1.00 91.88 105 LEU A N 1
ATOM 842 C CA . LEU A 1 105 ? 6.142 1.560 1.666 1.00 91.88 105 LEU A CA 1
ATOM 843 C C . LEU A 1 105 ? 6.027 1.758 3.180 1.00 91.88 105 LEU A C 1
ATOM 845 O O . LEU A 1 105 ? 5.374 0.963 3.853 1.00 91.88 105 LEU A O 1
ATOM 849 N N . TRP A 1 106 ? 6.667 2.783 3.732 1.00 91.12 106 TRP A N 1
ATOM 850 C CA . TRP A 1 106 ? 6.523 3.165 5.140 1.00 91.12 106 TRP A CA 1
ATOM 851 C C . TRP A 1 106 ? 5.478 4.265 5.278 1.00 91.12 106 TRP A C 1
ATOM 853 O O . TRP A 1 106 ? 5.487 5.219 4.499 1.00 91.12 106 TRP A O 1
ATOM 863 N N . MET A 1 107 ? 4.603 4.161 6.280 1.00 88.88 107 MET A N 1
ATOM 864 C CA . MET A 1 107 ? 3.648 5.231 6.578 1.00 88.88 107 MET A CA 1
ATOM 865 C C . MET A 1 107 ? 4.306 6.289 7.461 1.00 88.88 107 MET A C 1
ATOM 867 O O . MET A 1 107 ? 4.857 5.965 8.510 1.00 88.88 107 MET A O 1
ATOM 871 N N . GLN A 1 108 ? 4.211 7.553 7.055 1.00 89.62 108 GLN A N 1
ATOM 872 C CA . GLN A 1 108 ? 4.801 8.684 7.783 1.00 89.62 108 GLN A CA 1
ATOM 873 C C . GLN A 1 108 ? 3.871 9.256 8.862 1.00 89.62 108 GLN A C 1
ATOM 875 O O . GLN A 1 108 ? 4.309 9.973 9.756 1.00 89.62 108 GLN A O 1
ATOM 880 N N . ARG A 1 109 ? 2.577 8.939 8.776 1.00 89.50 109 ARG A N 1
ATOM 881 C CA . ARG A 1 109 ? 1.493 9.531 9.571 1.00 89.50 109 ARG A CA 1
ATOM 882 C C . ARG A 1 109 ? 0.876 8.472 10.500 1.00 89.50 109 ARG A C 1
ATOM 884 O O . ARG A 1 109 ? -0.125 7.844 10.133 1.00 89.50 109 ARG A O 1
ATOM 891 N N . PRO A 1 110 ? 1.491 8.179 11.665 1.00 86.25 110 PRO A N 1
ATOM 892 C CA . PRO A 1 110 ? 1.064 7.089 12.550 1.00 86.25 110 PRO A CA 1
ATOM 893 C C . PRO A 1 110 ? -0.357 7.278 13.100 1.00 86.25 110 PRO A C 1
ATOM 895 O O . PRO A 1 110 ? -1.073 6.306 13.346 1.00 86.25 110 PRO A O 1
ATOM 898 N N . GLU A 1 111 ? -0.811 8.518 13.251 1.00 86.75 111 GLU A N 1
ATOM 899 C CA . GLU A 1 111 ? -2.173 8.842 13.661 1.00 86.75 111 GLU A CA 1
ATOM 900 C C . GLU A 1 111 ? -3.214 8.433 12.609 1.00 86.75 111 GLU A C 1
ATOM 902 O O . GLU A 1 111 ? -4.281 7.936 12.980 1.00 86.75 111 GLU A O 1
ATOM 907 N N . LEU A 1 112 ? -2.899 8.544 11.310 1.00 87.62 112 LEU A N 1
ATOM 908 C CA . LEU A 1 112 ? -3.758 8.039 10.232 1.00 87.62 112 LEU A CA 1
ATOM 909 C C . LEU A 1 112 ? -3.788 6.510 10.220 1.00 87.62 112 LEU A C 1
ATOM 911 O O . LEU A 1 112 ? -4.866 5.928 10.113 1.00 87.62 112 LEU A O 1
ATOM 915 N N . VAL A 1 113 ? -2.640 5.856 10.437 1.00 86.06 113 VAL A N 1
ATOM 916 C CA . VAL A 1 113 ? -2.571 4.391 10.598 1.00 86.06 113 VAL A CA 1
ATOM 917 C C . VAL A 1 113 ? -3.476 3.935 11.745 1.00 86.06 113 VAL A C 1
ATOM 919 O O . VAL A 1 113 ? -4.238 2.978 11.595 1.00 86.06 113 VAL A O 1
ATOM 922 N N . ARG A 1 114 ? -3.467 4.650 12.879 1.00 83.12 114 ARG A N 1
ATOM 923 C CA . ARG A 1 114 ? -4.358 4.359 14.011 1.00 83.12 114 ARG A CA 1
ATOM 924 C C . ARG A 1 114 ? -5.831 4.494 13.624 1.00 83.12 114 ARG A C 1
ATOM 926 O O . ARG A 1 114 ? -6.613 3.602 13.941 1.00 83.12 114 ARG A O 1
ATOM 933 N N . LYS A 1 115 ? -6.219 5.573 12.933 1.00 86.56 115 LYS A N 1
ATOM 934 C CA . LYS A 1 115 ? -7.607 5.772 12.471 1.00 86.56 115 LYS A CA 1
ATOM 935 C C . LYS A 1 115 ? -8.056 4.662 11.514 1.00 86.56 115 LYS A C 1
ATOM 937 O O . LYS A 1 115 ? -9.163 4.147 11.665 1.00 86.56 115 LYS A O 1
ATOM 942 N N . VAL A 1 116 ? -7.193 4.270 10.575 1.00 84.06 116 VAL A N 1
ATOM 943 C CA . VAL A 1 116 ? -7.447 3.163 9.643 1.00 84.06 116 VAL A CA 1
ATOM 944 C C . VAL A 1 116 ? -7.656 1.856 10.404 1.00 84.06 116 VAL A C 1
ATOM 946 O O . VAL A 1 116 ? -8.656 1.178 10.182 1.00 84.06 116 VAL A O 1
ATOM 949 N N . ASN A 1 117 ? -6.772 1.534 11.349 1.00 81.56 117 ASN A N 1
ATOM 950 C CA . ASN A 1 117 ? -6.878 0.318 12.155 1.00 81.56 117 ASN A CA 1
ATOM 951 C C . ASN A 1 117 ? -8.128 0.295 13.038 1.00 81.56 117 ASN A C 1
ATOM 953 O O . ASN A 1 117 ? -8.740 -0.756 13.170 1.00 81.56 117 ASN A O 1
ATOM 957 N N . LEU A 1 118 ? -8.553 1.435 13.590 1.00 83.00 118 LEU A N 1
ATOM 958 C CA . LEU A 1 118 ? -9.817 1.527 14.329 1.00 83.00 118 LEU A CA 1
ATOM 959 C C . LEU A 1 118 ? -11.021 1.216 13.432 1.00 83.00 118 LEU A C 1
ATOM 961 O O . LEU A 1 118 ? -11.934 0.507 13.844 1.00 83.00 118 LEU A O 1
ATOM 965 N N . LYS A 1 119 ? -11.020 1.713 12.190 1.00 82.81 119 LYS A N 1
ATOM 966 C CA . LYS A 1 119 ? -12.092 1.432 11.226 1.00 82.81 119 LYS A CA 1
ATOM 967 C C . LYS A 1 119 ? -12.068 -0.006 10.710 1.00 82.81 119 LYS A C 1
ATOM 969 O O . LYS A 1 119 ? -13.136 -0.582 10.534 1.00 82.81 119 LYS A O 1
ATOM 974 N N . LEU A 1 120 ? -10.887 -0.590 10.506 1.00 76.00 120 LEU A N 1
ATOM 975 C CA . LEU A 1 120 ? -10.745 -2.014 10.191 1.00 76.00 120 LEU A CA 1
ATOM 976 C C . LEU A 1 120 ? -11.211 -2.893 11.352 1.00 76.00 120 LEU A C 1
ATOM 978 O O . LEU A 1 120 ? -11.929 -3.854 11.116 1.00 76.00 120 LEU A O 1
ATOM 982 N N . ALA A 1 121 ? -10.852 -2.550 12.590 1.00 76.69 121 ALA A N 1
ATOM 983 C CA . ALA A 1 121 ? -11.279 -3.286 13.776 1.00 76.69 121 ALA A CA 1
ATOM 984 C C . ALA A 1 121 ? -12.800 -3.246 13.956 1.00 76.69 121 ALA A C 1
ATOM 986 O O . ALA A 1 121 ? -13.382 -4.279 14.249 1.00 76.69 121 ALA A O 1
ATOM 987 N N . ALA A 1 122 ? -13.444 -2.097 13.723 1.00 76.31 122 ALA A N 1
ATOM 988 C CA . ALA A 1 122 ? -14.904 -2.009 13.709 1.00 76.31 122 ALA A CA 1
ATOM 989 C C . ALA A 1 122 ? -15.502 -2.893 12.604 1.00 76.31 122 ALA A C 1
ATOM 991 O O . ALA A 1 122 ? -16.348 -3.727 12.879 1.00 76.31 122 ALA A O 1
ATOM 992 N N . TYR A 1 123 ? -14.985 -2.792 11.375 1.00 71.88 123 TYR A N 1
ATOM 993 C CA . TYR A 1 123 ? -15.478 -3.588 10.250 1.00 71.88 123 TYR A CA 1
ATOM 994 C C . TYR A 1 123 ? -15.332 -5.098 10.469 1.00 71.88 123 TYR A C 1
ATOM 996 O O . TYR A 1 123 ? -16.257 -5.847 10.179 1.00 71.88 123 TYR A O 1
ATOM 1004 N N . TYR A 1 124 ? -14.182 -5.555 10.969 1.00 67.06 124 TYR A N 1
ATOM 1005 C CA . TYR A 1 124 ? -13.984 -6.965 11.288 1.00 67.06 124 TYR A CA 1
ATOM 1006 C C . TYR A 1 124 ? -14.736 -7.377 12.549 1.00 67.06 124 TYR A C 1
ATOM 1008 O O . TYR A 1 124 ? -15.205 -8.498 12.587 1.00 67.06 124 TYR A O 1
ATOM 1016 N N . GLY A 1 125 ? -14.887 -6.511 13.551 1.00 65.38 125 GLY A N 1
ATOM 1017 C CA . GLY A 1 125 ? -15.709 -6.784 14.731 1.00 65.38 125 GLY A CA 1
ATOM 1018 C C . GLY A 1 125 ? -17.173 -7.012 14.360 1.00 65.38 125 GLY A C 1
ATOM 1019 O O . GLY A 1 125 ? -17.745 -8.018 14.762 1.00 65.38 125 GLY A O 1
ATOM 1020 N N . ASP A 1 126 ? -17.726 -6.144 13.513 1.00 57.97 126 ASP A N 1
ATOM 1021 C CA . ASP A 1 126 ? -19.083 -6.271 12.978 1.00 57.97 126 ASP A CA 1
ATOM 1022 C C . ASP A 1 126 ? -19.202 -7.513 12.076 1.00 57.97 126 ASP A C 1
ATOM 1024 O O . ASP A 1 126 ? -20.105 -8.324 12.242 1.00 57.97 126 ASP A O 1
ATOM 1028 N N . ALA A 1 127 ? -18.240 -7.734 11.171 1.00 54.75 127 ALA A N 1
ATOM 1029 C CA . ALA A 1 127 ? -18.245 -8.899 10.284 1.00 54.75 127 ALA A CA 1
ATOM 1030 C C . ALA A 1 127 ? -18.026 -10.234 11.019 1.00 54.75 127 ALA A C 1
ATOM 1032 O O . ALA A 1 127 ? -18.489 -11.269 10.552 1.00 54.75 127 ALA A O 1
ATOM 1033 N N . LEU A 1 128 ? -17.302 -10.232 12.142 1.00 48.56 128 LEU A N 1
ATOM 1034 C CA . LEU A 1 128 ? -17.121 -11.398 13.008 1.00 48.56 128 LEU A CA 1
ATOM 1035 C C . LEU A 1 128 ? -18.367 -11.645 13.859 1.00 48.56 128 LEU A C 1
ATOM 1037 O O . LEU A 1 128 ? -18.722 -12.802 14.037 1.00 48.56 128 LEU A O 1
ATOM 1041 N N . ALA A 1 129 ? -19.044 -10.598 14.338 1.00 45.22 129 ALA A N 1
ATOM 1042 C CA . ALA A 1 129 ? -20.333 -10.727 15.017 1.00 45.22 129 ALA A CA 1
ATOM 1043 C C . ALA A 1 129 ? -21.419 -11.287 14.080 1.00 45.22 129 ALA A C 1
ATOM 1045 O O . ALA A 1 129 ? -22.237 -12.090 14.515 1.00 45.22 129 ALA A O 1
ATOM 1046 N N . ASP A 1 130 ? -21.377 -10.931 12.793 1.00 42.56 130 ASP A N 1
ATOM 1047 C CA . ASP A 1 130 ? -22.264 -11.490 11.763 1.00 42.56 130 ASP A CA 1
ATOM 1048 C C . ASP A 1 130 ? -21.893 -12.931 11.348 1.00 42.56 130 ASP A C 1
ATOM 1050 O O . ASP A 1 130 ? -22.742 -13.662 10.837 1.00 42.56 130 ASP A O 1
ATOM 1054 N N . ALA A 1 131 ? -20.630 -13.347 11.521 1.00 37.66 131 ALA A N 1
ATOM 1055 C CA . ALA A 1 131 ? -20.117 -14.635 11.037 1.00 37.66 131 ALA A CA 1
ATOM 1056 C C . ALA A 1 131 ? -19.923 -15.707 12.127 1.00 37.66 131 ALA A C 1
ATOM 1058 O O . ALA A 1 131 ? -19.832 -16.890 11.796 1.00 37.66 131 ALA A O 1
ATOM 1059 N N . ALA A 1 132 ? -19.827 -15.327 13.402 1.00 26.61 132 ALA A N 1
ATOM 1060 C CA . ALA A 1 132 ? -19.673 -16.251 14.520 1.00 26.61 132 ALA A CA 1
ATOM 1061 C C . ALA A 1 132 ? -21.039 -16.574 15.156 1.00 26.61 132 ALA A C 1
ATOM 1063 O O . ALA A 1 132 ? -21.823 -15.656 15.400 1.00 26.61 132 ALA A O 1
ATOM 1064 N N . PRO A 1 133 ? -21.347 -17.846 15.476 1.00 44.12 133 PRO A N 1
ATOM 1065 C CA . PRO A 1 133 ? -22.472 -18.145 16.353 1.00 44.12 133 PRO A CA 1
ATOM 1066 C C . PRO A 1 133 ? -22.223 -17.528 17.746 1.00 44.12 133 PRO A C 1
ATOM 1068 O O . PRO A 1 133 ? -21.077 -17.353 18.173 1.00 44.12 133 PRO A O 1
ATOM 1071 N N . ALA A 1 134 ? -23.311 -17.119 18.412 1.00 47.59 134 ALA A N 1
ATOM 1072 C CA . ALA A 1 134 ? -23.329 -16.211 19.573 1.00 47.59 134 ALA A CA 1
ATOM 1073 C C . ALA A 1 134 ? -22.542 -16.689 20.817 1.00 47.59 134 ALA A C 1
ATOM 1075 O O . ALA A 1 134 ? -22.414 -15.960 21.797 1.00 47.59 134 ALA A O 1
ATOM 1076 N N . ASP A 1 135 ? -22.029 -17.910 20.780 1.00 43.62 135 ASP A N 1
ATOM 1077 C CA . ASP A 1 135 ? -21.328 -18.646 21.825 1.00 43.62 135 ASP A CA 1
ATOM 1078 C C . ASP A 1 135 ? -19.790 -18.632 21.687 1.00 43.62 135 ASP A C 1
ATOM 1080 O O . ASP A 1 135 ? -19.084 -19.202 22.522 1.00 43.62 135 ASP A O 1
ATOM 1084 N N . CYS A 1 136 ? -19.231 -17.946 20.686 1.00 38.53 136 CYS A N 1
ATOM 1085 C CA . CYS A 1 136 ? -17.780 -17.865 20.495 1.00 38.53 136 CYS A CA 1
ATOM 1086 C C . CYS A 1 136 ? -17.123 -16.773 21.368 1.00 38.53 136 CYS A C 1
ATOM 1088 O O . CYS A 1 136 ? -17.338 -15.577 21.170 1.00 38.53 136 CYS A O 1
ATOM 1090 N N . GLY A 1 137 ? -16.270 -17.180 22.316 1.00 45.94 137 GLY A N 1
ATOM 1091 C CA . GLY A 1 137 ? -15.486 -16.277 23.169 1.00 45.94 137 GLY A CA 1
ATOM 1092 C C . GLY A 1 137 ? -14.304 -15.583 22.457 1.00 45.94 137 GLY A C 1
ATOM 1093 O O . GLY A 1 137 ? -13.866 -16.019 21.390 1.00 45.94 137 GLY A O 1
ATOM 1094 N N . PRO A 1 138 ? -13.722 -14.522 23.057 1.00 47.00 138 PRO A N 1
ATOM 1095 C CA . PRO A 1 138 ? -12.660 -13.682 22.470 1.00 47.00 138 PRO A CA 1
ATOM 1096 C C . PRO A 1 138 ? -11.291 -14.381 22.295 1.00 47.00 138 PRO A C 1
ATOM 1098 O O . PRO A 1 138 ? -10.298 -13.753 21.910 1.00 47.00 138 PRO A O 1
ATOM 1101 N N . ASP A 1 139 ? -11.220 -15.680 22.575 1.00 47.75 139 ASP A N 1
ATOM 1102 C CA . ASP A 1 139 ? -9.994 -16.457 22.770 1.00 47.75 139 ASP A CA 1
ATOM 1103 C C . ASP A 1 139 ? -9.400 -16.974 21.450 1.00 47.75 139 ASP A C 1
ATOM 1105 O O . ASP A 1 139 ? -8.209 -17.286 21.377 1.00 47.75 139 ASP A O 1
ATOM 1109 N N . ILE A 1 140 ? -10.196 -16.968 20.374 1.00 46.44 140 ILE A N 1
ATOM 1110 C CA . ILE A 1 140 ? -9.790 -17.357 19.012 1.00 46.44 140 ILE A CA 1
ATOM 1111 C C . ILE A 1 140 ? -8.643 -16.500 18.441 1.00 46.44 140 ILE A C 1
ATOM 1113 O O . ILE A 1 140 ? -7.990 -16.899 17.479 1.00 46.44 140 ILE A O 1
ATOM 1117 N N . PHE A 1 141 ? -8.341 -15.348 19.052 1.00 47.47 141 PHE A N 1
ATOM 1118 C CA . PHE A 1 141 ? -7.320 -14.407 18.575 1.00 47.47 141 PHE A CA 1
ATOM 1119 C C . PHE A 1 141 ? -5.996 -14.440 19.355 1.00 47.47 141 PHE A C 1
ATOM 1121 O O . PHE A 1 141 ? -5.058 -13.727 18.983 1.00 47.47 141 PHE A O 1
ATOM 1128 N N . LYS A 1 142 ? -5.884 -15.229 20.436 1.00 44.09 142 LYS A N 1
ATOM 1129 C CA . LYS A 1 142 ? -4.705 -15.186 21.328 1.00 44.09 142 LYS A CA 1
ATOM 1130 C C . LYS A 1 142 ? -3.606 -16.205 21.043 1.00 44.09 142 LYS A C 1
ATOM 1132 O O . LYS A 1 142 ? -2.528 -16.072 21.620 1.00 44.09 142 LYS A O 1
ATOM 1137 N N . THR A 1 143 ? -3.776 -17.136 20.111 1.00 38.97 143 THR A N 1
ATOM 1138 C CA . THR A 1 143 ? -2.727 -18.134 19.844 1.00 38.97 143 THR A CA 1
ATOM 1139 C C . THR A 1 143 ? -1.966 -17.817 18.562 1.00 38.97 143 THR A C 1
ATOM 1141 O O . THR A 1 143 ? -2.245 -18.352 17.495 1.00 38.97 143 THR A O 1
ATOM 1144 N N . ARG A 1 144 ? -0.942 -16.960 18.661 1.00 49.56 144 ARG A N 1
ATOM 1145 C CA . ARG A 1 144 ? 0.184 -17.041 17.718 1.00 49.56 144 ARG A CA 1
ATOM 1146 C C . ARG A 1 144 ? 1.038 -18.240 18.113 1.00 49.56 144 ARG A C 1
ATOM 1148 O O . ARG A 1 144 ? 1.878 -18.127 19.000 1.00 49.56 144 ARG A O 1
ATOM 1155 N N . SER A 1 145 ? 0.869 -19.358 17.423 1.00 40.00 145 SER A N 1
ATOM 1156 C CA . SER A 1 145 ? 1.887 -20.403 17.350 1.00 40.00 145 SER A CA 1
ATOM 1157 C C . SER A 1 145 ? 2.423 -20.459 15.916 1.00 40.00 145 SER A C 1
ATOM 1159 O O . SER A 1 145 ? 1.666 -20.530 14.957 1.00 40.00 145 SER A O 1
ATOM 1161 N N . ASN A 1 146 ? 3.750 -20.443 15.752 1.00 44.75 146 ASN A N 1
ATOM 1162 C CA . ASN A 1 146 ? 4.422 -20.802 14.488 1.00 44.75 146 ASN A CA 1
ATOM 1163 C C . ASN A 1 146 ? 4.399 -22.329 14.249 1.00 44.75 146 ASN A C 1
ATOM 1165 O O . ASN A 1 146 ? 5.221 -22.863 13.509 1.00 44.75 146 ASN A O 1
ATOM 1169 N N . VAL A 1 147 ? 3.498 -23.043 14.921 1.00 41.66 147 VAL A N 1
ATOM 1170 C CA . VAL A 1 147 ? 3.302 -24.479 14.768 1.00 41.66 147 VAL A CA 1
ATOM 1171 C C . VAL A 1 147 ? 2.162 -24.627 13.761 1.00 41.66 147 VAL A C 1
ATOM 1173 O O . VAL A 1 147 ? 1.124 -23.993 13.969 1.00 41.66 147 VAL A O 1
ATOM 1176 N N . PRO A 1 148 ? 2.316 -25.408 12.676 1.00 44.41 148 PRO A N 1
ATOM 1177 C CA . PRO A 1 148 ? 1.176 -25.806 11.856 1.00 44.41 148 PRO A CA 1
ATOM 1178 C C . PRO A 1 148 ? 0.064 -26.326 12.771 1.00 44.41 148 PRO A C 1
ATOM 1180 O O . PRO A 1 148 ? 0.368 -26.999 13.758 1.00 44.41 148 PRO A O 1
ATOM 1183 N N . ALA A 1 149 ? -1.195 -25.970 12.494 1.00 45.06 149 ALA A N 1
ATOM 1184 C CA . ALA A 1 149 ? -2.329 -26.414 13.300 1.00 45.06 149 ALA A CA 1
ATOM 1185 C C . ALA A 1 149 ? -2.199 -27.922 13.558 1.00 45.06 149 ALA A C 1
ATOM 1187 O O . ALA A 1 149 ? -2.028 -28.693 12.614 1.00 45.06 149 ALA A O 1
ATOM 1188 N N . LYS A 1 150 ? -2.179 -28.315 14.841 1.00 46.84 150 LYS A N 1
ATOM 1189 C CA . LYS A 1 150 ? -1.914 -29.704 15.251 1.00 46.84 150 LYS A CA 1
ATOM 1190 C C . LYS A 1 150 ? -2.910 -30.665 14.595 1.00 46.84 150 LYS A C 1
ATOM 1192 O O . LYS A 1 150 ? -2.531 -31.766 14.216 1.00 46.84 150 LYS A O 1
ATOM 1197 N N . ASP A 1 151 ? -4.112 -30.150 14.363 1.00 49.62 151 ASP A N 1
ATOM 1198 C CA . ASP A 1 151 ? -5.104 -30.694 13.459 1.00 49.62 151 ASP A CA 1
ATOM 1199 C C . ASP A 1 151 ? -5.227 -29.734 12.273 1.00 49.62 151 ASP A C 1
ATOM 1201 O O . ASP A 1 151 ? -5.767 -28.629 12.393 1.00 49.62 151 ASP A O 1
ATOM 1205 N N . LEU A 1 152 ? -4.696 -30.130 11.114 1.00 49.81 152 LEU A N 1
ATOM 1206 C CA . LEU A 1 152 ? -5.114 -29.551 9.841 1.00 49.81 152 LEU A CA 1
ATOM 1207 C C . LEU A 1 152 ? -6.624 -29.757 9.771 1.00 49.81 152 LEU A C 1
ATOM 1209 O O . LEU A 1 152 ? -7.076 -30.866 9.493 1.00 49.81 152 LEU A O 1
ATOM 1213 N N . ALA A 1 153 ? -7.397 -28.722 10.094 1.00 48.06 153 ALA A N 1
ATOM 1214 C CA . ALA A 1 153 ? -8.844 -28.772 10.013 1.00 48.06 153 ALA A CA 1
ATOM 1215 C C . ALA A 1 153 ? -9.219 -28.955 8.536 1.00 48.06 153 ALA A C 1
ATOM 1217 O O . ALA A 1 153 ? -9.307 -28.006 7.757 1.00 48.06 153 ALA A O 1
ATOM 1218 N N . PHE A 1 154 ? -9.333 -30.217 8.135 1.00 44.38 154 PHE A N 1
ATOM 1219 C CA . PHE A 1 154 ? -9.884 -30.633 6.866 1.00 44.38 154 PHE A CA 1
ATOM 1220 C C . PHE A 1 154 ? -11.386 -30.409 6.972 1.00 44.38 154 PHE A C 1
ATOM 1222 O O . PHE A 1 154 ? -12.076 -31.128 7.690 1.00 44.38 154 PHE A O 1
ATOM 1229 N N . TYR A 1 155 ? -11.874 -29.368 6.306 1.00 51.88 155 TYR A N 1
ATOM 1230 C CA . TYR A 1 155 ? -13.300 -29.103 6.188 1.00 51.88 155 TYR A CA 1
ATOM 1231 C C . TYR A 1 155 ? -13.792 -29.817 4.931 1.00 51.88 155 TYR A C 1
ATOM 1233 O O . TYR A 1 155 ? -13.599 -29.283 3.833 1.00 51.88 155 TYR A O 1
ATOM 1241 N N . PRO A 1 156 ? -14.367 -31.030 5.042 1.00 49.91 156 PRO A N 1
ATOM 1242 C CA . PRO A 1 156 ? -14.932 -31.688 3.881 1.00 49.91 156 PRO A CA 1
ATOM 1243 C C . PRO A 1 156 ? -16.003 -30.776 3.296 1.00 49.91 156 PRO A C 1
ATOM 1245 O O . PRO A 1 156 ? -16.878 -30.279 4.009 1.00 49.91 156 PRO A O 1
ATOM 1248 N N . THR A 1 157 ? -15.925 -30.540 1.990 1.00 63.19 157 THR A N 1
ATOM 1249 C CA . THR A 1 157 ? -16.993 -29.854 1.273 1.00 63.19 157 THR A CA 1
ATOM 1250 C C . THR A 1 157 ? -18.297 -30.615 1.533 1.00 63.19 157 THR A C 1
ATOM 1252 O O . THR A 1 157 ? -18.337 -31.822 1.282 1.00 63.19 157 THR A O 1
ATOM 1255 N N . PRO A 1 158 ? -19.355 -29.961 2.050 1.00 68.25 158 PRO A N 1
ATOM 1256 C CA . PRO A 1 158 ? -20.636 -30.620 2.266 1.00 68.25 158 PRO A CA 1
ATOM 1257 C C . PRO A 1 158 ? -21.110 -31.286 0.975 1.00 68.25 158 PRO A C 1
ATOM 1259 O O . PRO A 1 158 ? -20.993 -30.687 -0.096 1.00 68.25 158 PRO A O 1
ATOM 1262 N N . ALA A 1 159 ? -21.657 -32.502 1.065 1.00 69.31 159 ALA A N 1
ATOM 1263 C CA . ALA A 1 159 ? -22.013 -33.310 -0.106 1.00 69.31 159 ALA A CA 1
ATOM 1264 C C . ALA A 1 159 ? -22.873 -32.537 -1.125 1.00 69.31 159 ALA A C 1
ATOM 1266 O O . ALA A 1 159 ? -22.617 -32.603 -2.322 1.00 69.31 159 ALA A O 1
ATOM 1267 N N . ALA A 1 160 ? -23.801 -31.701 -0.649 1.00 67.25 160 ALA A N 1
ATOM 1268 C CA . ALA A 1 160 ? -24.633 -30.848 -1.496 1.00 67.25 160 ALA A CA 1
ATOM 1269 C C . ALA A 1 160 ? -23.828 -29.850 -2.357 1.00 67.25 160 ALA A C 1
ATOM 1271 O O . ALA A 1 160 ? -24.172 -29.604 -3.510 1.00 67.25 160 ALA A O 1
ATOM 1272 N N . VAL A 1 161 ? -22.743 -29.287 -1.815 1.00 65.69 161 VAL A N 1
ATOM 1273 C CA . VAL A 1 161 ? -21.868 -28.339 -2.526 1.00 65.69 161 VAL A CA 1
ATOM 1274 C C . VAL A 1 161 ? -20.936 -29.082 -3.485 1.00 65.69 161 VAL A C 1
ATOM 1276 O O . VAL A 1 161 ? -20.702 -28.611 -4.596 1.00 65.69 161 VAL A O 1
ATOM 1279 N N . ALA A 1 162 ? -20.451 -30.264 -3.094 1.00 70.56 162 ALA A N 1
ATOM 1280 C CA . ALA A 1 162 ? -19.656 -31.120 -3.972 1.00 70.56 162 ALA A CA 1
ATOM 1281 C C . ALA A 1 162 ? -20.472 -31.595 -5.190 1.00 70.56 162 ALA A C 1
ATOM 1283 O O . ALA A 1 162 ? -19.983 -31.547 -6.315 1.00 70.56 162 ALA A O 1
ATOM 1284 N N . GLU A 1 163 ? -21.737 -31.977 -4.993 1.00 70.31 163 GLU A N 1
ATOM 1285 C CA . GLU A 1 163 ? -22.645 -32.347 -6.084 1.00 70.31 163 GLU A CA 1
ATOM 1286 C C . GLU A 1 163 ? -22.986 -31.175 -7.005 1.00 70.31 163 GLU A C 1
ATOM 1288 O O . GLU A 1 163 ? -23.078 -31.359 -8.219 1.00 70.31 163 GLU A O 1
ATOM 1293 N N . LEU A 1 164 ? -23.154 -29.969 -6.456 1.00 69.50 164 LEU A N 1
ATOM 1294 C CA . LEU A 1 164 ? -23.359 -28.764 -7.259 1.00 69.50 164 LEU A CA 1
ATOM 1295 C C . LEU A 1 164 ? -22.140 -28.493 -8.152 1.00 69.50 164 LEU A C 1
ATOM 1297 O O . LEU A 1 164 ? -22.289 -28.309 -9.357 1.00 69.50 164 LEU A O 1
ATOM 1301 N N . ALA A 1 165 ? -20.936 -28.551 -7.578 1.00 67.62 165 ALA A N 1
ATOM 1302 C CA . ALA A 1 165 ? -19.690 -28.358 -8.315 1.00 67.62 165 ALA A CA 1
ATOM 1303 C C . ALA A 1 165 ? -19.488 -29.426 -9.404 1.00 67.62 165 ALA A C 1
ATOM 1305 O O . ALA A 1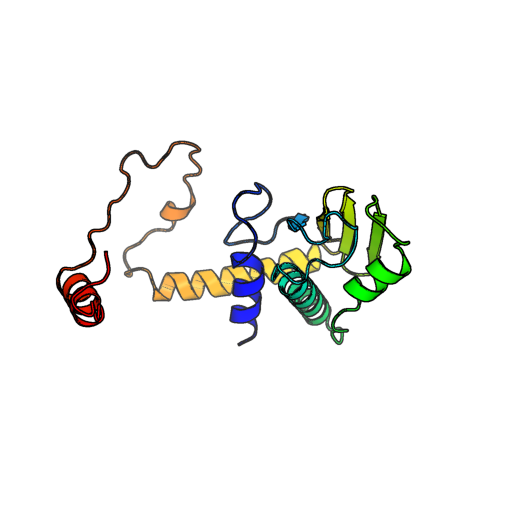 165 ? -19.032 -29.112 -10.501 1.00 67.62 165 ALA A O 1
ATOM 1306 N N . LEU A 1 166 ? -19.873 -30.678 -9.133 1.00 72.81 166 LEU A N 1
ATOM 1307 C CA . LEU A 1 166 ? -19.841 -31.764 -10.117 1.00 72.81 166 LEU A CA 1
ATOM 1308 C C . LEU A 1 166 ? -20.871 -31.571 -11.240 1.00 72.81 166 LEU A C 1
ATOM 1310 O O . LEU A 1 166 ? -20.582 -31.919 -12.382 1.00 72.81 166 LEU A O 1
ATOM 1314 N N . LYS A 1 167 ? -22.044 -30.996 -10.948 1.00 67.00 167 LYS A N 1
ATOM 1315 C CA . LYS A 1 167 ? -23.064 -30.661 -11.960 1.00 67.00 167 LYS A CA 1
ATOM 1316 C C . LYS A 1 167 ? -22.657 -29.486 -12.847 1.00 67.00 167 LYS A C 1
ATOM 1318 O O . LYS A 1 167 ? -23.002 -29.478 -14.025 1.00 67.00 167 LYS A O 1
ATOM 1323 N N . GLU A 1 168 ? -21.937 -28.508 -12.301 1.00 61.69 168 GLU A N 1
ATOM 1324 C CA . GLU A 1 168 ? -21.407 -27.373 -13.071 1.00 61.69 168 GLU A CA 1
ATOM 1325 C C . GLU A 1 168 ? -20.167 -27.735 -13.899 1.00 61.69 168 GLU A C 1
ATOM 1327 O O . GLU A 1 168 ? -19.812 -27.020 -14.842 1.00 61.69 168 GLU A O 1
ATOM 1332 N N . LEU A 1 169 ? -19.536 -28.877 -13.609 1.00 59.91 169 LEU A N 1
ATOM 1333 C CA . LEU A 1 169 ? -18.443 -29.413 -14.405 1.00 59.91 169 LEU A CA 1
ATOM 1334 C C . LEU A 1 169 ? -18.983 -30.005 -15.722 1.00 59.91 169 LEU A C 1
ATOM 1336 O O . LEU A 1 169 ? -19.196 -31.208 -15.866 1.00 59.91 169 LEU A O 1
ATOM 1340 N N . TYR A 1 170 ? -19.175 -29.153 -16.730 1.00 57.22 170 TYR A N 1
ATOM 1341 C CA . TYR A 1 170 ? -19.361 -29.588 -18.117 1.00 57.22 170 TYR A CA 1
ATOM 1342 C C . TYR A 1 170 ? -18.053 -30.186 -18.661 1.00 57.22 170 TYR A C 1
ATOM 1344 O O . TYR A 1 170 ? -17.320 -29.556 -19.425 1.00 57.22 170 TYR A O 1
ATOM 1352 N N . CYS A 1 171 ? -17.759 -31.435 -18.306 1.00 58.12 171 CYS A N 1
ATOM 1353 C CA . CYS A 1 171 ? -16.773 -32.222 -19.034 1.00 58.12 171 CYS A CA 1
ATOM 1354 C C . CYS A 1 171 ? -17.372 -32.605 -20.390 1.00 58.12 171 CYS A C 1
ATOM 1356 O O . CYS A 1 171 ? -18.180 -33.529 -20.495 1.00 58.12 171 CYS A O 1
ATOM 1358 N N . ARG A 1 172 ? -16.975 -31.903 -21.459 1.00 55.22 172 ARG A N 1
ATOM 1359 C CA . ARG A 1 172 ? -17.174 -32.428 -22.814 1.00 55.22 172 ARG A CA 1
ATOM 1360 C C . ARG A 1 172 ? -16.397 -33.740 -22.919 1.00 55.22 172 ARG A C 1
ATOM 1362 O O . ARG A 1 172 ? -15.197 -33.772 -22.653 1.00 55.22 172 ARG A O 1
ATOM 1369 N N . SER A 1 173 ? -17.096 -34.810 -23.290 1.00 42.09 173 SER A N 1
ATOM 1370 C CA . SER A 1 173 ? -16.498 -36.125 -23.528 1.00 42.09 173 SER A CA 1
ATOM 1371 C C . SER A 1 173 ? -15.312 -35.992 -24.495 1.00 42.09 173 SER A C 1
ATOM 1373 O O . SER A 1 173 ? -15.497 -35.535 -25.623 1.00 42.09 173 SER A O 1
ATOM 1375 N N . GLY A 1 174 ? -14.099 -36.339 -24.042 1.00 59.59 174 GLY A N 1
ATOM 1376 C CA . GLY A 1 174 ? -12.897 -36.406 -24.887 1.00 59.59 174 GLY A CA 1
ATOM 1377 C C . GLY A 1 174 ? -11.714 -35.493 -24.531 1.00 59.59 174 GLY A C 1
ATOM 1378 O O . GLY A 1 174 ? -10.704 -35.557 -25.226 1.00 59.59 174 GLY A O 1
ATOM 1379 N N . MET A 1 175 ? -11.772 -34.679 -23.474 1.00 49.81 175 MET A N 1
ATOM 1380 C CA . MET A 1 175 ? -10.576 -33.972 -22.988 1.00 49.81 175 MET A CA 1
ATOM 1381 C C . MET A 1 175 ? -9.688 -34.926 -22.173 1.00 49.81 175 MET A C 1
ATOM 1383 O O . MET A 1 175 ? -10.092 -35.374 -21.102 1.00 49.81 175 MET A O 1
ATOM 1387 N N . ARG A 1 176 ? -8.516 -35.270 -22.722 1.00 48.62 176 ARG A N 1
ATOM 1388 C CA . ARG A 1 176 ? -7.412 -35.931 -22.005 1.00 48.62 176 ARG A CA 1
ATOM 1389 C C . ARG A 1 176 ? -6.586 -34.913 -21.235 1.00 48.62 176 ARG A C 1
ATOM 1391 O O . ARG A 1 176 ? -6.410 -33.799 -21.777 1.00 48.62 176 ARG A O 1
#

Organism: NCBI:txid402884

Nearest PDB structures (foldseek):
  3vn5-assembly1_A  TM=4.444E-01  e=6.430E-01  Aquifex aeolicus VF5
  2d0c-assembly1_A  TM=5.589E-01  e=1.190E+00  Geobacillus stearothermophilus
  6man-assembly1_A  TM=7.520E-01  e=6.269E+00  Rickettsia bellii RML369-C
  4v7e-assembly1_Cz  TM=4.271E-01  e=5.543E+00  Triticum aestivum
  7lbm-assembly1_j  TM=2.274E-01  e=2.342E+00  Homo sapiens

=== Feature glossary ===
Legend for the data blocks above and below:

— What the protein is —

Sequence gives the chain of amino acids in standard one-letter code (A=alanine, C=cysteine, …, Y=tyrosine), read N→C. It is the only feature that is directly encoded by the gene; all structural features are derived from the folded form of this sequence.

The annotation block draws on four external resources. InterPro: which protein families and domains the sequence belongs to. GO: standardized terms for what the protein does, what process it participates in, and where in the cell it acts. CATH: which structural fold it has in the CATH hierarchy. Organism: the species of origin.

— Where its atoms are —

Atomic coordinates in PDBx/mmCIF format — the same representation the Protein Data Bank distributes. Each line of the _atom_site loop places one backbone atom in Cartesian space (units: ångströms, origin: arbitrary).

Six rendered views show the 3D structure from the faces of a cube — i.e. along ±x, ±y, ±z. Rendering representation is drawn randomly per protein from cartoon (secondary-structure ribbons), sticks (backbone bonds), or molecular surface; coloring is either N→C rainbow (blue at the N-terminus through red at the C-terminus) or one color per chain.

— Local backbone conformation —

DSSP 8-state secondary structure assigns each residue one of H (α-helix), G (3₁₀-helix), I (π-helix), E (extended β-strand), B (isolated β-bridge), T (hydrogen-bonded turn), S (bend), or '-' (coil). The assignment is computed from backbone hydrogen-bond geometry via the Kabsch–Sander algorithm.

P-SEA three-state annotation labels each residue as helix, strand, or coil based purely on the geometry of the Cα trace. It serves as a fallback when the full backbone (and thus DSSP) is unavailable.

φ (phi) and ψ (psi) are the two rotatable backbone dihedrals per residue: φ is the C(i-1)–N–Cα–C torsion, ψ is the N–Cα–C–N(i+1) torsion, both in degrees on (−180°, 180°]. α-helical residues cluster near (−60°, −45°); β-strand residues near (−120°, +130°). A Ramachandran plot is simply a scatter of (φ, ψ) for every residue.

— Global shape and packing —

Radius of gyration (Rg) is the root-mean-square distance of Cα atoms from their centroid — a single number for overall size and compactness. A globular domain of N residues has Rg ≈ 2.2·N^0.38 Å; an extended or disordered chain has a much larger Rg. The Cα contact count is the number of residue pairs whose Cα atoms are within 8 Å and are more than four positions apart in sequence — a standard proxy for tertiary packing density. The bounding box is the smallest axis-aligned box enclosing all Cα atoms.

Accessible surface area quantifies burial. A residue with SASA near zero is packed into the hydrophobic core; one with SASA >100 Å² sits on the surface. Computed here via the Shrake–Rupley numerical algorithm with a 1.4 Å probe.

The contact map is a binary N×N matrix image: pixel (i, j) is dark where Cα_i and Cα_j are within 8 Å and |i−j|>4. Because the |i−j|>4 filter removes local helical contacts, off-diagonal stripes parallel to the main diagonal indicate parallel β-sheets; stripes perpendicular to it indicate antiparallel β-sheets. The Ramachandran plot scatters every residue's (φ, ψ) pair against the sterically allowed regions. The PAE heatmap renders the predicted-aligned-error matrix.

— Structural neighborhood —

A 3Di character summarizes, for each residue, the relative orientation of the Cα frame of its nearest spatial neighbor. Because it encodes fold topology rather than chemistry, 3Di alignments detect remote structural similarity that sequence alignment misses.

Structural nearest neighbors (via Foldseek easy-search vs the PDB). Reported per hit: target PDB id, E-value, and alignment TM-score. A TM-score above ~0.5 is the conventional threshold for 'same fold'.

— Confidence and disorder —

For AlphaFold models, the B-factor field carries pLDDT — the model's own estimate of local accuracy on a 0–100 scale. Regions with pLDDT<50 should be treated as essentially unmodeled; they often correspond to intrinsically disordered segments.

B-factor (Debye–Waller factor) reflects atomic displacement in the crystal lattice. It is an experimental observable (units Å²), not a prediction; low values mean the atom is pinned down, high values mean it moves or is heterogeneous across the crystal.

Predicted Aligned Error (PAE) is an AlphaFold confidence matrix: entry (i, j) is the expected error in the position of residue j, in ångströms, when the prediction is superimposed on the true structure at residue i. Low PAE within a block of residues means that block is internally rigid and well-predicted; high PAE between two blocks means their relative placement is uncertain even if each block individually is confident.